Protein AF-A0A9E0U2M4-F1 (afdb_monomer)

Secondary structure (DSSP, 8-state):
-----PPPP---------------PPPPPEEE--S-TT-EEEETTEEEE--SS-----TTT---SEEE--SS-EEEE-----GGG--TTB---TTSS-SS--EEGGGBPEEEETTEEEEEEEEE-----BTTB-EEEEEEEEEEEEES-S-----TT--TTHHHHHH-S-SEE-TT-EEEEETTTTSS-SSSS-SEEEEEEGGGGTT--TT-EEEEEEEE-SSS---SS-EEEEEPBPP--PPPTHHHHHHHHHHHHHHHHHTT--

Mean predicted aligned error: 12.02 Å

Nearest PDB structures (foldseek):
  7sp2-assembly1_A  TM=2.289E-01  e=8.277E-01  Staphylococcus aureus
  4lvh-assembly1_A  TM=1.234E-01  e=7.678E+00  Influenza A virus (A/Korea/01/2009(H1N1))

pLDDT: mean 82.01, std 18.44, range [38.88, 98.81]

Solvent-accessible surface area (backbone atoms only — not comparable to full-atom values): 14931 Å² total; per-residue (Å²): 136,85,85,88,85,84,86,77,85,82,81,80,81,80,79,80,80,78,82,77,80,77,78,77,78,83,73,68,50,77,39,72,42,55,87,35,72,60,28,69,44,74,61,89,68,27,40,41,30,28,53,87,61,67,58,75,31,37,86,92,75,50,77,32,30,31,27,35,49,44,69,49,47,28,40,35,57,26,20,57,33,56,88,95,29,47,21,75,28,40,43,59,71,85,93,59,94,67,32,38,29,53,48,35,52,56,51,52,17,73,48,77,58,96,89,43,54,20,36,39,36,35,31,33,58,35,43,50,78,50,100,91,44,25,52,32,16,43,48,38,42,37,33,29,54,66,40,82,47,97,73,53,70,52,32,58,87,53,52,83,75,50,50,43,76,75,41,43,75,54,59,40,67,55,62,81,24,36,37,38,37,30,55,43,48,84,66,64,64,82,49,47,24,51,60,31,34,38,34,37,40,48,73,62,54,64,92,61,55,53,62,25,22,37,37,46,33,42,29,33,13,83,86,32,46,33,78,60,50,53,38,37,32,33,61,43,63,31,79,80,72,71,76,64,63,60,61,58,48,50,54,51,49,54,54,49,53,55,56,56,54,58,67,75,77,111

Sequence (266 aa):
MKTPNGLKPLAICLGALALSLSTTAAQAVTCDLTSGVGGSCTIGDAIYENPNNATIVGSGVIDPFLTLQHTPTESGFSTDAATNNLPLDVKRAEGNNQFTRTFTLGQLGAVTVGGNSYYQFFLDINEPANVTKSGISLDLLKIYNAGQVASVNLGAGTTLADLQTLFGNPLYSLGANNVLLNYNVFGSGSGKGADMDVLISTSLFSGLAADSRLVFASTFGNADPSQAGFEEWFFRKGQAVPEPGSISLLGLGLAGLVAARRRRTA

Structure (mmCIF, N/CA/C/O backbone):
data_AF-A0A9E0U2M4-F1
#
_entry.id   AF-A0A9E0U2M4-F1
#
loop_
_atom_site.group_PDB
_atom_site.id
_atom_site.type_symbol
_atom_site.label_atom_id
_atom_site.label_alt_id
_atom_site.label_comp_id
_atom_site.label_asym_id
_atom_site.label_entity_id
_atom_site.label_seq_id
_atom_site.pdbx_PDB_ins_code
_atom_site.Cartn_x
_atom_site.Cartn_y
_atom_site.Cartn_z
_atom_site.occupancy
_atom_site.B_iso_or_equiv
_atom_site.auth_seq_id
_atom_site.auth_comp_id
_atom_site.auth_asym_id
_atom_site.auth_atom_id
_atom_site.pdbx_PDB_model_num
ATOM 1 N N . MET A 1 1 ? 56.404 -50.083 58.775 1.00 40.38 1 MET A N 1
ATOM 2 C CA . MET A 1 1 ? 57.205 -50.065 57.532 1.00 40.38 1 MET A CA 1
ATOM 3 C C . MET A 1 1 ? 56.233 -50.190 56.359 1.00 40.38 1 MET A C 1
ATOM 5 O O . MET A 1 1 ? 55.533 -51.185 56.312 1.00 40.38 1 MET A O 1
ATOM 9 N N . LYS A 1 2 ? 56.176 -49.156 55.500 1.00 41.38 2 LYS A N 1
ATOM 10 C CA . LYS A 1 2 ? 55.432 -49.019 54.221 1.00 41.38 2 LYS A CA 1
ATOM 11 C C . LYS A 1 2 ? 53.880 -49.060 54.224 1.00 41.38 2 LYS A C 1
ATOM 13 O O . LYS A 1 2 ? 53.260 -50.090 54.436 1.00 41.38 2 LYS A O 1
ATOM 18 N N . THR A 1 3 ? 53.311 -47.888 53.913 1.00 51.00 3 THR A N 1
ATOM 19 C CA . THR A 1 3 ? 51.984 -47.568 53.317 1.00 51.00 3 THR A CA 1
ATOM 20 C C . THR A 1 3 ? 51.846 -48.175 51.891 1.00 51.00 3 THR A C 1
ATOM 22 O O . THR A 1 3 ? 52.838 -48.775 51.465 1.00 51.00 3 THR A O 1
ATOM 25 N N . PRO A 1 4 ? 50.755 -48.015 51.081 1.00 56.22 4 PRO A N 1
ATOM 26 C CA . PRO A 1 4 ? 49.580 -47.112 51.168 1.00 56.22 4 PRO A CA 1
ATOM 27 C C . PRO A 1 4 ? 48.235 -47.729 50.673 1.00 56.22 4 PRO A C 1
ATOM 29 O O . PRO A 1 4 ? 48.174 -48.903 50.330 1.00 56.22 4 PRO A O 1
ATOM 32 N N . ASN A 1 5 ? 47.148 -46.942 50.605 1.00 44.69 5 ASN A N 1
ATOM 33 C CA . ASN A 1 5 ? 46.417 -46.697 49.343 1.00 44.69 5 ASN A CA 1
ATOM 34 C C . ASN A 1 5 ? 45.267 -45.697 49.539 1.00 44.69 5 ASN A C 1
ATOM 36 O O . ASN A 1 5 ? 44.341 -45.918 50.315 1.00 44.69 5 ASN A O 1
ATOM 40 N N . GLY A 1 6 ? 45.381 -44.571 48.831 1.00 38.88 6 GLY A N 1
ATOM 41 C CA . GLY A 1 6 ? 44.457 -43.447 48.871 1.00 38.88 6 GLY A CA 1
ATOM 42 C C . GLY A 1 6 ? 43.159 -43.695 48.104 1.00 38.88 6 GLY A C 1
ATOM 43 O O . GLY A 1 6 ? 43.143 -44.323 47.044 1.00 38.88 6 GLY A O 1
ATOM 44 N N . LEU A 1 7 ? 42.075 -43.143 48.646 1.00 42.53 7 LEU A N 1
ATOM 45 C CA . LEU A 1 7 ? 40.799 -42.964 47.964 1.00 42.53 7 LEU A CA 1
ATOM 46 C C . LEU A 1 7 ? 40.964 -41.929 46.838 1.00 42.53 7 LEU A C 1
ATOM 48 O O . LEU A 1 7 ? 41.429 -40.815 47.076 1.00 42.53 7 LEU A O 1
ATOM 52 N N . LYS A 1 8 ? 40.564 -42.290 45.616 1.00 44.19 8 LYS A N 1
ATOM 53 C CA . LYS A 1 8 ? 40.441 -41.364 44.481 1.00 44.19 8 LYS A CA 1
ATOM 54 C C . LYS A 1 8 ? 39.058 -40.697 44.525 1.00 44.19 8 LYS A C 1
ATOM 56 O O . LYS A 1 8 ? 38.078 -41.425 44.683 1.00 44.19 8 LYS A O 1
ATOM 61 N N . PRO A 1 9 ? 38.930 -39.372 44.343 1.00 42.97 9 PRO A N 1
ATOM 62 C CA . PRO A 1 9 ? 37.627 -38.752 44.158 1.00 42.97 9 PRO A CA 1
ATOM 63 C C . PRO A 1 9 ? 37.128 -38.999 42.728 1.00 42.97 9 PRO A C 1
ATOM 65 O O . PRO A 1 9 ? 37.845 -38.784 41.750 1.00 42.97 9 PRO A O 1
ATOM 68 N N . LEU A 1 10 ? 35.888 -39.473 42.622 1.00 43.62 10 LEU A N 1
ATOM 69 C CA . LEU A 1 10 ? 35.146 -39.623 41.375 1.00 43.62 10 LEU A CA 1
ATOM 70 C C . LEU A 1 10 ? 34.648 -38.235 40.944 1.00 43.62 10 LEU A C 1
ATOM 72 O O . LEU A 1 10 ? 33.752 -37.672 41.570 1.00 43.62 10 LEU A O 1
ATOM 76 N N . ALA A 1 11 ? 35.252 -37.665 39.902 1.00 44.88 11 ALA A N 1
ATOM 77 C CA . ALA A 1 11 ? 34.775 -36.435 39.283 1.00 44.88 11 ALA A CA 1
ATOM 78 C C . ALA A 1 11 ? 33.507 -36.734 38.468 1.00 44.88 11 ALA A C 1
ATOM 80 O O . ALA A 1 11 ? 33.546 -37.476 37.487 1.00 44.88 11 ALA A O 1
ATOM 81 N N . ILE A 1 12 ? 32.377 -36.166 38.887 1.00 48.75 12 ILE A N 1
ATOM 82 C CA . ILE A 1 12 ? 31.124 -36.178 38.131 1.00 48.75 12 ILE A CA 1
ATOM 83 C C . ILE A 1 12 ? 31.218 -35.056 37.088 1.00 48.75 12 ILE A C 1
ATOM 85 O O . ILE A 1 12 ? 31.113 -33.878 37.423 1.00 48.75 12 ILE A O 1
ATOM 89 N N . CYS A 1 13 ? 31.431 -35.410 35.821 1.00 41.38 13 CYS A N 1
ATOM 90 C CA . CYS A 1 13 ? 31.263 -34.481 34.705 1.00 41.38 13 CYS A CA 1
ATOM 91 C C . CYS A 1 13 ? 29.764 -34.276 34.437 1.00 41.38 13 CYS A C 1
ATOM 93 O O . CYS A 1 13 ? 29.127 -35.113 33.800 1.00 41.38 13 CYS A O 1
ATOM 95 N N . LEU A 1 14 ? 29.198 -33.156 34.900 1.00 49.44 14 LEU A N 1
ATOM 96 C CA . LEU A 1 14 ? 27.941 -32.632 34.360 1.00 49.44 14 LEU A CA 1
ATOM 97 C C . LEU A 1 14 ? 28.218 -32.102 32.945 1.00 49.44 14 LEU A C 1
ATOM 99 O O . LEU A 1 14 ? 28.780 -31.022 32.773 1.00 49.44 14 LEU A O 1
ATOM 103 N N . GLY A 1 15 ? 27.843 -32.874 31.927 1.00 45.28 15 GLY A N 1
ATOM 104 C CA . GLY A 1 15 ? 27.778 -32.390 30.552 1.00 45.28 15 GLY A CA 1
ATOM 105 C C . GLY A 1 15 ? 26.592 -31.441 30.403 1.00 45.28 15 GLY A C 1
ATOM 106 O O . GLY A 1 15 ? 25.450 -31.886 30.332 1.00 45.28 15 GLY A O 1
ATOM 107 N N . ALA A 1 16 ? 26.852 -30.134 30.375 1.00 51.22 16 ALA A N 1
ATOM 108 C CA . ALA A 1 16 ? 25.855 -29.146 29.990 1.00 51.22 16 ALA A CA 1
ATOM 109 C C . ALA A 1 16 ? 25.595 -29.273 28.480 1.00 51.22 16 ALA A C 1
ATOM 111 O O . ALA A 1 16 ? 26.427 -28.885 27.660 1.00 51.22 16 ALA A O 1
ATOM 112 N N . LEU A 1 17 ? 24.450 -29.849 28.111 1.00 49.31 17 LEU A N 1
ATOM 113 C CA . LEU A 1 17 ? 23.972 -29.878 26.733 1.00 49.31 17 LEU A CA 1
ATOM 114 C C . LEU A 1 17 ? 23.446 -28.479 26.383 1.00 49.31 17 LEU A C 1
ATOM 116 O O . LEU A 1 17 ? 22.311 -28.130 26.704 1.00 49.31 17 LEU A O 1
ATOM 120 N N . ALA A 1 18 ? 24.295 -27.653 25.776 1.00 53.00 18 ALA A N 1
ATOM 121 C CA . ALA A 1 18 ? 23.891 -26.360 25.244 1.00 53.00 18 ALA A CA 1
ATOM 122 C C . ALA A 1 18 ? 22.989 -26.582 24.018 1.00 53.00 18 ALA A C 1
ATOM 124 O O . ALA A 1 18 ? 23.472 -26.915 22.937 1.00 53.00 18 ALA A O 1
ATOM 125 N N . LEU A 1 19 ? 21.673 -26.415 24.186 1.00 50.31 19 LEU A N 1
ATOM 126 C CA . LEU A 1 19 ? 20.750 -26.248 23.064 1.00 50.31 19 LEU A CA 1
ATOM 127 C C . LEU A 1 19 ? 21.045 -24.891 22.414 1.00 50.31 19 LEU A C 1
ATOM 129 O O . LEU A 1 19 ? 20.606 -23.848 22.896 1.00 50.31 19 LEU A O 1
ATOM 133 N N . SER A 1 20 ? 21.807 -24.896 21.324 1.00 50.69 20 SER A N 1
ATOM 134 C CA . SER A 1 20 ? 21.934 -23.738 20.448 1.00 50.69 20 SER A CA 1
ATOM 135 C C . SER A 1 20 ? 20.625 -23.554 19.675 1.00 50.69 20 SER A C 1
ATOM 137 O O . SER A 1 20 ? 20.392 -24.187 18.646 1.00 50.69 20 SER A O 1
ATOM 139 N N . LEU A 1 21 ? 19.749 -22.674 20.170 1.00 52.03 21 LEU A N 1
ATOM 140 C CA . LEU A 1 21 ? 18.679 -22.110 19.348 1.00 52.03 21 LEU A CA 1
ATOM 141 C C . LEU A 1 21 ? 19.349 -21.300 18.234 1.00 52.03 21 LEU A C 1
ATOM 143 O O . LEU A 1 21 ? 19.849 -20.199 18.452 1.00 52.03 21 LEU A O 1
ATOM 147 N N . SER A 1 22 ? 19.400 -21.877 17.039 1.00 49.22 22 SER A N 1
ATOM 148 C CA . SER A 1 22 ? 19.797 -21.175 15.827 1.00 49.22 22 SER A CA 1
ATOM 149 C C . SER A 1 22 ? 18.655 -20.237 15.453 1.00 49.22 22 SER A C 1
ATOM 151 O O . SER A 1 22 ? 17.649 -20.646 14.882 1.00 49.22 22 SER A O 1
ATOM 153 N N . THR A 1 23 ? 18.786 -18.964 15.812 1.00 47.97 23 THR A N 1
ATOM 154 C CA . THR A 1 23 ? 17.938 -17.905 15.268 1.00 47.97 23 THR A CA 1
ATOM 155 C C . THR A 1 23 ? 18.292 -17.746 13.792 1.00 47.97 23 THR A C 1
ATOM 157 O O . THR A 1 23 ? 19.331 -17.175 13.459 1.00 47.97 23 THR A O 1
ATOM 160 N N . THR A 1 24 ? 17.474 -18.280 12.888 1.00 50.12 24 THR A N 1
ATOM 161 C CA . THR A 1 24 ? 17.577 -17.958 11.463 1.00 50.12 24 THR A CA 1
ATOM 162 C C . THR A 1 24 ? 17.210 -16.487 11.290 1.00 50.12 24 THR A C 1
ATOM 164 O O . THR A 1 24 ? 16.054 -16.115 11.494 1.00 50.12 24 THR A O 1
ATOM 167 N N . ALA A 1 25 ? 18.181 -15.637 10.955 1.00 56.97 25 ALA A N 1
ATOM 168 C CA . ALA A 1 25 ? 17.883 -14.286 10.500 1.00 56.97 25 ALA A CA 1
ATOM 169 C C . ALA A 1 25 ? 17.068 -14.397 9.202 1.00 56.97 25 ALA A C 1
AT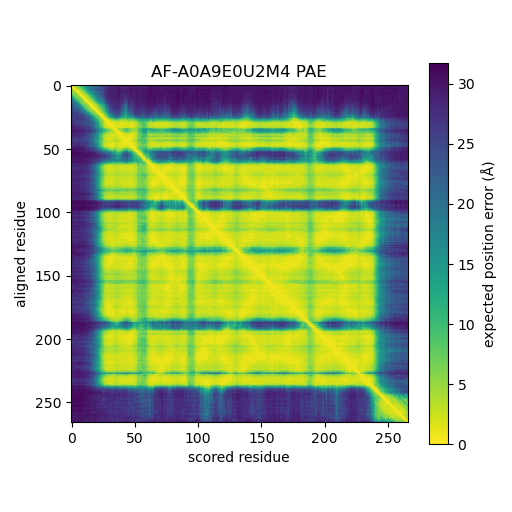OM 171 O O . ALA A 1 25 ? 17.535 -14.995 8.231 1.00 56.97 25 ALA A O 1
ATOM 172 N N . ALA A 1 26 ? 15.842 -13.874 9.198 1.00 62.91 26 ALA A N 1
ATOM 173 C CA . ALA A 1 26 ? 15.060 -13.760 7.976 1.00 62.91 26 ALA A CA 1
ATOM 174 C C . ALA A 1 26 ? 15.788 -12.792 7.032 1.00 62.91 26 ALA A C 1
ATOM 176 O O . ALA A 1 26 ? 16.048 -11.646 7.399 1.00 62.91 26 ALA A O 1
ATOM 177 N N . GLN A 1 27 ? 16.172 -13.272 5.851 1.00 75.50 27 GLN A N 1
ATOM 178 C CA . GLN A 1 27 ? 16.757 -12.425 4.815 1.00 75.50 27 GLN A CA 1
ATOM 179 C C . GLN A 1 27 ? 15.644 -11.682 4.072 1.00 75.50 27 GLN A C 1
ATOM 181 O O . GLN A 1 27 ? 14.559 -12.232 3.885 1.00 75.50 27 GLN A O 1
ATOM 186 N N . ALA A 1 28 ? 15.923 -10.445 3.658 1.00 85.75 28 ALA A N 1
ATOM 187 C CA . ALA A 1 28 ? 15.043 -9.704 2.764 1.00 85.75 28 ALA A CA 1
ATOM 188 C C . ALA A 1 28 ? 14.896 -10.452 1.430 1.00 85.75 28 ALA A C 1
ATOM 190 O O . ALA A 1 28 ? 15.875 -10.940 0.864 1.00 85.75 28 ALA A O 1
ATOM 191 N N . VAL A 1 29 ? 13.664 -10.542 0.948 1.00 91.94 29 VAL A N 1
ATOM 192 C CA . VAL A 1 29 ? 13.263 -11.163 -0.310 1.00 91.94 29 VAL A CA 1
ATOM 193 C C . VAL A 1 29 ? 12.967 -10.059 -1.317 1.00 91.94 29 VAL A C 1
ATOM 195 O O . VAL A 1 29 ? 12.223 -9.124 -1.018 1.00 91.94 29 VAL A O 1
ATOM 198 N N . THR A 1 30 ? 13.513 -10.204 -2.521 1.00 95.88 30 THR A N 1
ATOM 199 C CA . THR A 1 30 ? 13.081 -9.436 -3.690 1.00 95.88 30 THR A CA 1
ATOM 200 C C . THR A 1 30 ? 12.115 -10.278 -4.499 1.00 95.88 30 THR A C 1
ATOM 202 O O . THR A 1 30 ? 12.473 -11.340 -5.007 1.00 95.88 30 THR A O 1
ATOM 205 N N . CYS A 1 31 ? 10.878 -9.806 -4.592 1.00 95.44 31 CYS A N 1
ATOM 206 C CA . CYS A 1 31 ? 9.864 -10.376 -5.456 1.00 95.44 31 CYS A CA 1
ATOM 207 C C . CYS A 1 31 ? 9.930 -9.710 -6.824 1.00 95.44 31 CYS A C 1
ATOM 209 O O . CYS A 1 31 ? 9.605 -8.537 -6.962 1.00 95.44 31 CYS A O 1
ATOM 211 N N . ASP A 1 32 ? 10.370 -10.451 -7.831 1.00 94.31 32 ASP A N 1
ATOM 212 C CA . ASP A 1 32 ? 10.510 -9.927 -9.184 1.00 94.31 32 ASP A CA 1
ATOM 213 C C . ASP A 1 32 ? 9.282 -10.282 -10.035 1.00 94.31 32 ASP A C 1
ATOM 215 O O . ASP A 1 32 ? 9.112 -11.429 -10.455 1.00 94.31 32 ASP A O 1
ATOM 219 N N . LEU A 1 33 ? 8.432 -9.284 -10.289 1.00 93.00 33 LEU A N 1
ATOM 220 C CA . LEU A 1 33 ? 7.262 -9.371 -11.166 1.00 93.00 33 LEU A CA 1
ATOM 221 C C . LEU A 1 33 ? 7.516 -8.705 -12.533 1.00 93.00 33 LEU A C 1
ATOM 223 O O . LEU A 1 33 ? 6.583 -8.381 -13.266 1.00 93.00 33 LEU A O 1
ATOM 227 N N . THR A 1 34 ? 8.781 -8.478 -12.906 1.00 90.12 34 THR A N 1
ATOM 228 C CA . THR A 1 34 ? 9.141 -7.782 -14.155 1.00 90.12 34 THR A CA 1
ATOM 229 C C . THR A 1 34 ? 9.189 -8.700 -15.379 1.00 90.12 34 THR A C 1
ATOM 231 O O . THR A 1 34 ? 9.200 -8.217 -16.515 1.00 90.12 34 THR A O 1
ATOM 234 N N . SER A 1 35 ? 9.223 -10.018 -15.153 1.00 80.00 35 SER A N 1
ATOM 235 C CA . SER A 1 35 ? 9.551 -11.039 -16.159 1.00 80.00 35 SER A CA 1
ATOM 236 C C . SER A 1 35 ? 8.399 -11.443 -17.091 1.00 80.00 35 SER A C 1
ATOM 238 O O . SER A 1 35 ? 8.647 -12.101 -18.104 1.00 80.00 35 SER A O 1
ATOM 240 N N . GLY A 1 36 ? 7.162 -11.031 -16.803 1.00 73.12 36 GLY A N 1
ATOM 241 C CA . GLY A 1 36 ? 6.002 -11.288 -17.658 1.00 73.12 36 GLY A CA 1
ATOM 242 C C . GLY A 1 36 ? 4.729 -11.637 -16.887 1.00 73.12 36 GLY A C 1
ATOM 243 O O . GLY A 1 36 ? 4.738 -11.833 -15.675 1.00 73.12 36 GLY A O 1
ATOM 244 N N . VAL A 1 37 ? 3.619 -11.731 -17.622 1.00 76.88 37 VAL A N 1
ATOM 245 C CA . VAL A 1 37 ? 2.287 -12.049 -17.082 1.00 76.88 37 VAL A CA 1
ATOM 246 C C . VAL A 1 37 ? 2.289 -13.371 -16.311 1.00 76.88 37 VAL A C 1
ATOM 248 O O . VAL A 1 37 ? 2.829 -14.371 -16.782 1.00 76.88 37 VAL A O 1
ATOM 251 N N . GLY A 1 38 ? 1.617 -13.389 -15.157 1.00 77.06 38 GLY A N 1
ATOM 252 C CA . GLY A 1 38 ? 1.504 -14.573 -14.304 1.00 77.06 38 GLY A CA 1
ATOM 253 C C . GLY A 1 38 ? 2.690 -14.792 -13.362 1.00 77.06 38 GLY A C 1
ATOM 254 O O . GLY A 1 38 ? 2.769 -15.852 -12.739 1.00 77.06 38 GLY A O 1
ATOM 255 N N . GLY A 1 39 ? 3.595 -13.814 -13.238 1.00 87.25 39 GLY A N 1
ATOM 256 C CA . GLY A 1 39 ? 4.556 -13.766 -12.139 1.00 87.25 39 GLY A CA 1
ATOM 257 C C . GLY A 1 39 ? 3.836 -13.723 -10.790 1.00 87.25 39 GLY A C 1
ATOM 258 O O . GLY A 1 39 ? 2.801 -13.072 -10.655 1.00 87.25 39 GLY A O 1
ATOM 259 N N . SER A 1 40 ? 4.366 -14.436 -9.795 1.00 92.31 40 SER A N 1
ATOM 260 C CA . SER A 1 40 ? 3.814 -14.460 -8.441 1.00 92.31 40 SER A CA 1
ATOM 261 C C . SER A 1 40 ? 4.899 -14.740 -7.405 1.00 92.31 40 SER A C 1
ATOM 263 O O . SER A 1 40 ? 5.854 -15.477 -7.664 1.00 92.31 40 SER A O 1
ATOM 265 N N . CYS A 1 41 ? 4.737 -14.180 -6.211 1.00 93.69 41 CYS A N 1
ATOM 266 C CA . CYS A 1 41 ? 5.550 -14.482 -5.045 1.00 93.69 41 CYS A CA 1
ATOM 267 C C . CYS A 1 41 ? 4.699 -14.458 -3.772 1.00 93.69 41 CYS A C 1
ATOM 269 O O . CYS A 1 41 ? 3.665 -13.798 -3.688 1.00 93.69 41 CYS A O 1
ATOM 271 N N . THR A 1 42 ? 5.158 -15.163 -2.742 1.00 95.62 42 THR A N 1
ATOM 272 C CA . THR A 1 42 ? 4.543 -15.133 -1.412 1.00 95.62 42 THR A CA 1
ATOM 273 C C . THR A 1 42 ? 5.523 -14.523 -0.425 1.00 95.62 42 THR A C 1
ATOM 275 O O . THR A 1 42 ? 6.652 -14.997 -0.294 1.00 95.62 42 THR A O 1
ATOM 278 N N . ILE A 1 43 ? 5.085 -13.480 0.278 1.00 94.25 43 ILE A N 1
ATOM 279 C CA . ILE A 1 43 ? 5.858 -12.803 1.318 1.00 94.25 43 ILE A CA 1
ATOM 280 C C . ILE A 1 43 ? 4.997 -12.745 2.578 1.00 94.25 43 ILE A C 1
ATOM 282 O O . ILE A 1 43 ? 4.033 -11.980 2.661 1.00 94.25 43 ILE A O 1
ATOM 286 N N . GLY A 1 44 ? 5.357 -13.564 3.569 1.00 90.81 44 GLY A N 1
ATOM 287 C CA . GLY A 1 44 ? 4.560 -13.725 4.784 1.00 90.81 44 GLY A CA 1
ATOM 288 C C . GLY A 1 44 ? 3.141 -14.196 4.455 1.00 90.81 44 GLY A C 1
ATOM 289 O O . GLY A 1 44 ? 2.960 -15.179 3.742 1.00 90.81 44 GLY A O 1
ATOM 290 N N . ASP A 1 45 ? 2.147 -13.466 4.952 1.00 93.56 45 ASP A N 1
ATOM 291 C CA . ASP A 1 45 ? 0.716 -13.744 4.774 1.00 93.56 45 ASP A CA 1
ATOM 292 C C . ASP A 1 45 ? 0.100 -13.077 3.528 1.00 93.56 45 ASP A C 1
ATOM 294 O O . ASP A 1 45 ? -1.125 -12.918 3.446 1.00 93.56 45 ASP A O 1
ATOM 298 N N . ALA A 1 46 ? 0.936 -12.654 2.574 1.00 97.44 46 ALA A N 1
ATOM 299 C CA . ALA A 1 46 ? 0.488 -12.045 1.330 1.00 97.44 46 ALA A CA 1
ATOM 300 C C . ALA A 1 46 ? 1.058 -12.731 0.086 1.00 97.44 46 ALA A C 1
ATOM 302 O O . ALA A 1 46 ? 2.198 -13.203 0.077 1.00 97.44 46 ALA A O 1
ATOM 303 N N . ILE A 1 47 ? 0.255 -12.742 -0.974 1.00 96.88 47 ILE A N 1
ATOM 304 C CA . ILE A 1 47 ? 0.648 -13.156 -2.321 1.00 96.88 47 ILE A CA 1
ATOM 305 C C . ILE A 1 47 ? 0.650 -11.903 -3.190 1.00 96.88 47 ILE A C 1
ATOM 307 O O . ILE A 1 47 ? -0.344 -11.182 -3.211 1.00 96.88 47 ILE A O 1
ATOM 311 N N . TYR A 1 48 ? 1.750 -11.650 -3.886 1.00 95.81 48 TYR A N 1
ATOM 312 C CA . TYR A 1 48 ? 1.854 -10.599 -4.894 1.00 95.81 48 TYR A CA 1
ATOM 313 C C . TYR A 1 48 ? 1.917 -11.253 -6.261 1.00 95.81 48 TYR A C 1
ATOM 315 O O . TYR A 1 48 ? 2.655 -12.224 -6.431 1.00 95.81 48 TYR A O 1
ATOM 323 N N . GLU A 1 49 ? 1.165 -10.743 -7.226 1.00 91.88 49 GLU A N 1
ATOM 324 C CA . GLU A 1 49 ? 1.104 -11.338 -8.556 1.00 91.88 49 GLU A CA 1
ATOM 325 C C . GLU A 1 49 ? 0.788 -10.317 -9.644 1.00 91.88 49 GLU A C 1
ATOM 327 O O . GLU A 1 49 ? 0.130 -9.307 -9.399 1.00 91.88 49 GLU A O 1
ATOM 332 N N . ASN A 1 50 ? 1.236 -10.595 -10.869 1.00 86.69 50 ASN A N 1
ATOM 333 C CA . ASN A 1 50 ? 0.690 -9.913 -12.035 1.00 86.69 50 ASN A CA 1
ATOM 334 C C . ASN A 1 50 ? -0.658 -10.557 -12.378 1.00 86.69 50 ASN A C 1
ATOM 336 O O . ASN A 1 50 ? -0.706 -11.783 -12.558 1.00 86.69 50 ASN A O 1
ATOM 340 N N . PRO A 1 51 ? -1.738 -9.776 -12.536 1.00 73.69 51 PRO A N 1
ATOM 341 C CA . PRO A 1 51 ? -3.025 -10.342 -12.893 1.00 73.69 51 PRO A CA 1
ATOM 342 C C . PRO A 1 51 ? -2.944 -11.063 -14.242 1.00 73.69 51 PRO A C 1
ATOM 344 O O . PRO A 1 51 ? -2.300 -10.637 -15.198 1.00 73.69 51 PRO A O 1
ATOM 347 N N . ASN A 1 52 ? -3.632 -12.194 -14.334 1.00 64.75 52 ASN A N 1
ATOM 348 C CA . ASN A 1 52 ? -3.695 -13.014 -15.546 1.00 64.75 52 ASN A CA 1
ATOM 349 C C . ASN A 1 52 ? -4.687 -12.475 -16.597 1.00 64.75 52 ASN A C 1
ATOM 351 O O . ASN A 1 52 ? -4.785 -13.034 -17.691 1.00 64.75 52 ASN A O 1
ATOM 355 N N . ASN A 1 53 ? -5.429 -11.409 -16.277 1.00 54.88 53 ASN A N 1
ATOM 356 C CA . ASN A 1 53 ? -6.449 -10.809 -17.127 1.00 54.88 53 ASN A CA 1
ATOM 357 C C . ASN A 1 53 ? -6.356 -9.275 -17.099 1.00 54.88 53 ASN A C 1
ATOM 359 O O . ASN A 1 53 ? -6.506 -8.653 -16.048 1.00 54.88 53 ASN A O 1
ATOM 363 N N . ALA A 1 54 ? -6.180 -8.687 -18.284 1.00 50.81 54 ALA A N 1
ATOM 364 C CA . ALA A 1 54 ? -6.164 -7.255 -18.584 1.00 50.81 54 ALA A CA 1
ATOM 365 C C . ALA A 1 54 ? -7.562 -6.604 -18.461 1.00 50.81 54 ALA A C 1
ATOM 367 O O . ALA A 1 54 ? -8.061 -5.958 -19.388 1.00 50.81 54 ALA A O 1
ATOM 368 N N . THR A 1 55 ? -8.267 -6.829 -17.348 1.00 50.91 55 THR A N 1
ATOM 369 C CA . THR A 1 55 ? -9.569 -6.192 -17.121 1.00 50.91 55 THR A CA 1
ATOM 370 C C . THR A 1 55 ? -9.372 -4.701 -16.862 1.00 50.91 55 THR A C 1
ATOM 372 O O . THR A 1 55 ? -8.757 -4.318 -15.874 1.00 50.91 55 THR A O 1
ATOM 375 N N . ILE A 1 56 ? -9.901 -3.895 -17.788 1.00 47.44 56 ILE A N 1
ATOM 376 C CA . ILE A 1 56 ? -9.809 -2.432 -17.898 1.00 47.44 56 ILE A CA 1
ATOM 377 C C . ILE A 1 56 ? -9.849 -1.739 -16.533 1.00 47.44 56 ILE A C 1
ATOM 379 O O . ILE A 1 56 ? -10.889 -1.697 -15.875 1.00 47.44 56 ILE A O 1
ATOM 383 N N . VAL A 1 57 ? -8.734 -1.118 -16.171 1.00 56.50 57 VAL A N 1
ATOM 384 C CA . VAL A 1 57 ? -8.657 -0.099 -15.125 1.00 56.50 57 VAL A CA 1
ATOM 385 C C . VAL A 1 57 ? -7.920 1.104 -15.679 1.00 56.50 57 VAL A C 1
ATOM 387 O O . VAL A 1 57 ? -6.992 0.958 -16.460 1.00 56.50 57 VAL A O 1
ATOM 390 N N . GLY A 1 58 ? -8.412 2.279 -15.318 1.00 50.06 58 GLY A N 1
ATOM 391 C CA . GLY A 1 58 ? -7.835 3.592 -15.571 1.00 50.06 58 GLY A CA 1
ATOM 392 C C . GLY A 1 58 ? -8.590 4.593 -14.701 1.00 50.06 58 GLY A C 1
ATOM 393 O O . GLY A 1 58 ? -9.738 4.32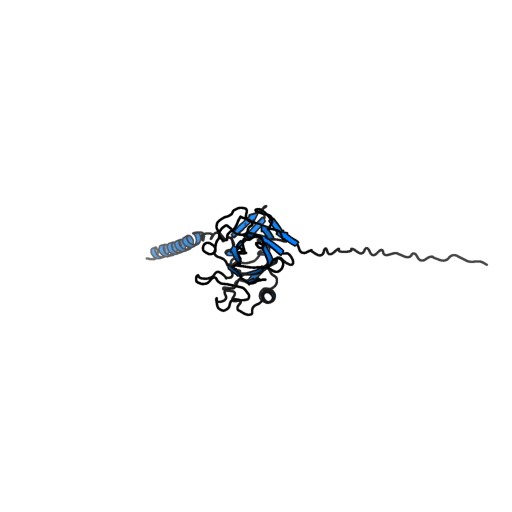0 -14.344 1.00 50.06 58 GLY A O 1
ATOM 394 N N . SER A 1 59 ? -7.979 5.722 -14.345 1.00 50.66 59 SER A N 1
ATOM 395 C CA . SER A 1 59 ? -8.455 6.684 -13.323 1.00 50.66 59 SER A CA 1
ATOM 396 C C . SER A 1 59 ? -9.910 7.183 -13.455 1.00 50.66 59 SER A C 1
ATOM 398 O O . SER A 1 59 ? -10.495 7.659 -12.485 1.00 50.66 59 SER A O 1
ATOM 400 N N . GLY A 1 60 ? -10.543 7.043 -14.628 1.00 51.78 60 GLY A N 1
ATOM 401 C CA . GLY A 1 60 ? -11.975 7.319 -14.843 1.00 51.78 60 GLY A CA 1
ATOM 402 C C . GLY A 1 60 ? -12.936 6.150 -14.553 1.00 51.78 60 GLY A C 1
ATOM 403 O O . GLY A 1 60 ? -14.150 6.338 -14.585 1.00 51.78 60 GLY A O 1
ATOM 404 N N . VAL A 1 61 ? -12.406 4.949 -14.306 1.00 62.56 61 VAL A N 1
ATOM 405 C CA . VAL A 1 61 ? -13.127 3.682 -14.068 1.00 62.56 61 VAL A CA 1
ATOM 406 C C . VAL A 1 61 ? -12.792 3.091 -12.689 1.00 62.56 61 VAL A C 1
ATOM 408 O O . VAL A 1 61 ? -13.636 2.408 -12.106 1.00 62.56 61 VAL A O 1
ATOM 411 N N . ILE A 1 62 ? -11.601 3.370 -12.142 1.00 73.44 62 ILE A N 1
ATOM 412 C CA . ILE A 1 62 ? -11.207 2.965 -10.782 1.00 73.44 62 ILE A CA 1
ATOM 413 C C . ILE A 1 62 ? -11.660 3.968 -9.716 1.00 73.44 62 ILE A C 1
ATOM 415 O O . ILE A 1 62 ? -11.795 5.161 -9.966 1.00 73.44 62 ILE A O 1
ATOM 419 N N . ASP A 1 63 ? -11.894 3.460 -8.505 1.00 82.69 63 ASP A N 1
ATOM 420 C CA . ASP A 1 63 ? -12.168 4.239 -7.289 1.00 82.69 63 ASP A CA 1
ATOM 421 C C . ASP A 1 63 ? -10.986 4.034 -6.330 1.00 82.69 63 ASP A C 1
ATOM 423 O O . ASP A 1 63 ? -11.067 3.178 -5.435 1.00 82.69 63 ASP A O 1
ATOM 427 N N . PRO A 1 64 ? -9.849 4.712 -6.580 1.00 88.62 64 PRO A N 1
ATOM 428 C CA . PRO A 1 64 ? -8.654 4.537 -5.783 1.00 88.62 64 PRO A CA 1
ATOM 429 C C . PRO A 1 64 ? -8.827 5.189 -4.414 1.00 88.62 64 PRO A C 1
ATOM 431 O O . PRO A 1 64 ? -9.618 6.114 -4.206 1.00 88.62 64 PRO A O 1
ATOM 434 N N . PHE A 1 65 ? -8.094 4.646 -3.452 1.00 92.50 65 PHE A N 1
ATOM 435 C CA . PHE A 1 65 ? -8.094 5.111 -2.068 1.00 92.50 65 PHE A CA 1
ATOM 436 C C . PHE A 1 65 ? -6.745 5.711 -1.652 1.00 92.50 65 PHE A C 1
ATOM 438 O O . PHE A 1 65 ? -6.654 6.318 -0.582 1.00 92.50 65 PHE A O 1
ATOM 445 N N . LEU A 1 66 ? -5.702 5.536 -2.463 1.00 94.19 66 LEU A N 1
ATOM 446 C CA . LEU A 1 66 ? -4.394 6.146 -2.277 1.00 94.19 66 LEU A CA 1
ATOM 447 C C . LEU A 1 66 ? -3.756 6.383 -3.644 1.00 94.19 66 LEU A C 1
ATOM 449 O O . LEU A 1 66 ? -3.638 5.451 -4.437 1.00 94.19 66 LEU A O 1
ATOM 453 N N . THR A 1 67 ? -3.313 7.615 -3.866 1.00 92.62 67 THR A N 1
ATOM 454 C CA . THR A 1 67 ? -2.565 8.017 -5.056 1.00 92.62 67 THR A CA 1
ATOM 455 C C . THR A 1 67 ? -1.274 8.702 -4.633 1.00 92.62 67 THR A C 1
ATOM 457 O O . THR A 1 67 ? -1.322 9.643 -3.831 1.00 92.62 67 THR A O 1
ATOM 460 N N . LEU A 1 68 ? -0.142 8.248 -5.164 1.00 94.06 68 LEU A N 1
ATOM 461 C CA . LEU A 1 68 ? 1.182 8.831 -4.931 1.00 94.06 68 LEU A CA 1
ATOM 462 C C . LEU A 1 68 ? 1.735 9.411 -6.237 1.00 94.06 68 LEU A C 1
ATOM 464 O O . LEU A 1 68 ? 1.263 9.047 -7.310 1.00 94.06 68 LEU A O 1
ATOM 468 N N . GLN A 1 69 ? 2.608 10.411 -6.120 1.00 93.56 69 GLN A N 1
ATOM 469 C CA . GLN A 1 69 ? 3.446 10.880 -7.226 1.00 93.56 69 GLN A CA 1
ATOM 470 C C . GLN A 1 69 ? 4.612 11.705 -6.684 1.00 93.56 69 GLN A C 1
ATOM 472 O O . GLN A 1 69 ? 4.428 12.858 -6.260 1.00 93.56 69 GLN A O 1
ATOM 477 N N . HIS A 1 70 ? 5.819 11.158 -6.775 1.00 94.31 70 HIS A N 1
ATOM 478 C CA . HIS A 1 70 ? 7.070 11.897 -6.628 1.00 94.31 70 HIS A CA 1
ATOM 479 C C . HIS A 1 70 ? 8.255 11.165 -7.283 1.00 94.31 70 HIS A C 1
ATOM 481 O O . HIS A 1 70 ? 8.199 9.988 -7.599 1.00 94.31 70 HIS A O 1
ATOM 487 N N . THR A 1 71 ? 9.368 11.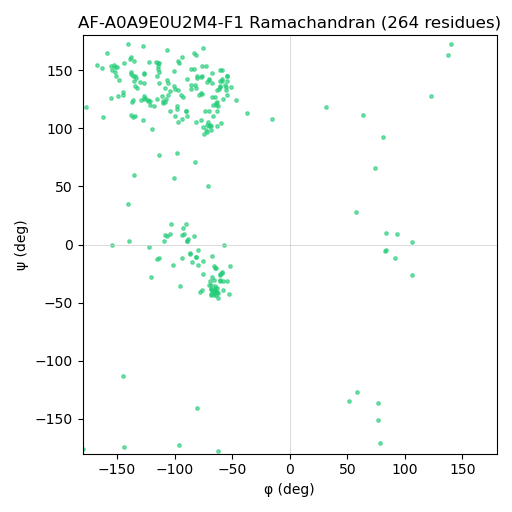867 -7.495 1.00 94.00 71 THR A N 1
ATOM 488 C CA . THR A 1 71 ? 10.579 11.330 -8.137 1.00 94.00 71 THR A CA 1
ATOM 489 C C . THR A 1 71 ? 11.795 11.767 -7.324 1.00 94.00 71 THR A C 1
ATOM 491 O O . THR A 1 71 ? 11.879 12.947 -6.971 1.00 94.00 71 THR A O 1
ATOM 494 N N . PRO A 1 72 ? 12.785 10.890 -7.065 1.00 95.94 72 PRO A N 1
ATOM 495 C CA . PRO A 1 72 ? 12.915 9.495 -7.525 1.00 95.94 72 PRO A CA 1
ATOM 496 C C . PRO A 1 72 ? 12.218 8.461 -6.629 1.00 95.94 72 PRO A C 1
ATOM 498 O O . PRO A 1 72 ? 12.182 7.279 -6.956 1.00 95.94 72 PRO A O 1
ATOM 501 N N . THR A 1 73 ? 11.714 8.895 -5.484 1.00 97.06 73 THR A N 1
ATOM 502 C CA . THR A 1 73 ? 11.089 8.056 -4.466 1.00 97.06 73 THR A CA 1
ATOM 503 C C . THR A 1 73 ? 9.818 8.754 -4.045 1.00 97.06 73 THR A C 1
ATOM 505 O O . THR A 1 73 ? 9.794 9.981 -3.952 1.00 97.06 73 THR A O 1
ATOM 508 N N . GLU A 1 74 ? 8.795 7.975 -3.749 1.00 96.81 74 GLU A N 1
ATOM 509 C CA . GLU A 1 74 ? 7.510 8.501 -3.330 1.00 96.81 74 GLU A CA 1
ATOM 510 C C . GLU A 1 74 ? 6.935 7.697 -2.181 1.00 96.81 74 GLU A C 1
ATOM 512 O O . GLU A 1 74 ? 7.183 6.500 -2.026 1.00 96.81 74 GLU A O 1
ATOM 517 N N . SER A 1 75 ? 6.221 8.377 -1.298 1.00 97.81 75 SER A N 1
ATOM 518 C CA . SER A 1 75 ? 5.697 7.785 -0.081 1.00 97.81 75 SER A CA 1
ATOM 519 C C . SER A 1 75 ? 4.419 8.461 0.361 1.00 97.81 75 SER A C 1
ATOM 521 O O . SER A 1 75 ? 4.261 9.678 0.291 1.00 97.81 75 SER A O 1
ATOM 523 N N . GLY A 1 76 ? 3.517 7.670 0.921 1.00 97.38 76 GLY A N 1
ATOM 524 C CA . GLY A 1 76 ? 2.303 8.217 1.491 1.00 97.38 76 GLY A CA 1
ATOM 525 C C . GLY A 1 76 ? 1.401 7.165 2.091 1.00 97.38 76 GLY A C 1
ATOM 526 O O . GLY A 1 76 ? 1.736 5.983 2.189 1.00 97.38 76 GLY A O 1
ATOM 527 N N . PHE A 1 77 ? 0.246 7.629 2.542 1.00 97.94 77 PHE A N 1
ATOM 528 C CA . PHE A 1 77 ? -0.753 6.787 3.169 1.00 97.94 77 PHE A CA 1
ATOM 529 C C . PHE A 1 77 ? -2.151 7.359 2.984 1.00 97.94 77 PHE A C 1
ATOM 531 O O . PHE A 1 77 ? -2.347 8.566 2.832 1.00 97.94 77 PHE A O 1
ATOM 538 N N . SER A 1 78 ? -3.139 6.471 3.020 1.00 96.75 78 SER A N 1
ATOM 539 C CA . SER A 1 78 ? -4.545 6.830 2.926 1.00 96.75 78 SER A CA 1
ATOM 540 C C . SER A 1 78 ? -4.959 7.694 4.119 1.00 96.75 78 SER A C 1
ATOM 542 O O . SER A 1 78 ? -4.690 7.343 5.270 1.00 96.75 78 SER A O 1
ATOM 544 N N . THR A 1 79 ? -5.661 8.788 3.854 1.00 95.56 79 THR A N 1
ATOM 545 C CA . THR A 1 79 ? -6.135 9.743 4.862 1.00 95.56 79 THR A CA 1
ATOM 546 C C . THR A 1 79 ? -7.435 10.377 4.384 1.00 95.56 79 THR A C 1
ATOM 548 O O . THR A 1 79 ? -7.654 10.503 3.183 1.00 95.56 79 THR A O 1
ATOM 551 N N . ASP A 1 80 ? -8.284 10.802 5.315 1.00 93.81 80 ASP A N 1
ATOM 552 C CA . ASP A 1 80 ? -9.504 11.568 5.033 1.00 93.81 80 ASP A CA 1
ATOM 553 C C . ASP A 1 80 ? -9.267 13.088 5.123 1.00 93.81 80 ASP A C 1
ATOM 555 O O . ASP A 1 80 ? -10.212 13.876 5.071 1.00 93.81 80 ASP A O 1
ATOM 559 N N . ALA A 1 81 ? -8.004 13.509 5.268 1.00 91.75 81 ALA A N 1
ATOM 560 C CA . ALA A 1 81 ? -7.632 14.915 5.321 1.00 91.75 81 ALA A CA 1
ATOM 561 C C . ALA A 1 81 ? -8.059 15.683 4.058 1.00 91.75 81 ALA A C 1
ATOM 563 O O . ALA A 1 81 ? -8.121 15.159 2.943 1.00 91.75 81 ALA A O 1
ATOM 564 N N . ALA A 1 82 ? -8.326 16.976 4.241 1.00 87.94 82 ALA A N 1
ATOM 565 C CA . ALA A 1 82 ? -8.671 17.871 3.146 1.00 87.94 82 ALA A CA 1
ATOM 566 C C . ALA A 1 82 ? -7.544 17.954 2.100 1.00 87.94 82 ALA A C 1
ATOM 568 O O . ALA A 1 82 ? -6.362 17.867 2.423 1.00 87.94 82 ALA A O 1
ATOM 569 N N . THR A 1 83 ? -7.913 18.191 0.838 1.00 84.31 83 THR A N 1
ATOM 570 C CA . THR A 1 83 ? -6.984 18.201 -0.309 1.00 84.31 83 THR A CA 1
ATOM 571 C C . THR A 1 83 ? -5.834 19.201 -0.173 1.00 84.31 83 THR A C 1
ATOM 573 O O . THR A 1 83 ? -4.740 18.943 -0.656 1.00 84.31 83 THR A O 1
ATOM 576 N N . ASN A 1 84 ? -6.050 20.326 0.506 1.00 86.12 84 ASN A N 1
ATOM 577 C CA . ASN A 1 84 ? -5.018 21.332 0.771 1.00 86.12 84 ASN A CA 1
ATOM 578 C C . ASN A 1 84 ? -4.135 21.007 1.992 1.00 86.12 84 ASN A C 1
ATOM 580 O O . ASN A 1 84 ? -3.364 21.856 2.427 1.00 86.12 84 ASN A O 1
ATOM 584 N N . ASN A 1 85 ? -4.285 19.817 2.572 1.00 89.81 85 ASN A N 1
ATOM 585 C CA . ASN A 1 85 ? -3.605 19.381 3.785 1.00 89.81 85 ASN A CA 1
ATOM 586 C C . ASN A 1 85 ? -3.185 17.905 3.686 1.00 89.81 85 ASN A C 1
ATOM 588 O O . ASN A 1 85 ? -3.255 17.177 4.672 1.00 89.81 85 ASN A O 1
ATOM 592 N N . LEU A 1 86 ? -2.812 17.436 2.494 1.00 91.31 86 LEU A N 1
ATOM 593 C CA . LEU A 1 86 ? -2.367 16.057 2.301 1.00 91.31 86 LEU A CA 1
ATOM 594 C C . LEU A 1 86 ? -0.920 15.864 2.809 1.00 91.31 86 LEU A C 1
ATOM 596 O O . LEU A 1 86 ? -0.111 16.790 2.711 1.00 91.31 86 LEU A O 1
ATOM 600 N N . PRO A 1 87 ? -0.592 14.694 3.383 1.00 93.88 87 PRO A N 1
ATOM 601 C CA . PRO A 1 87 ? 0.751 14.363 3.846 1.00 93.88 87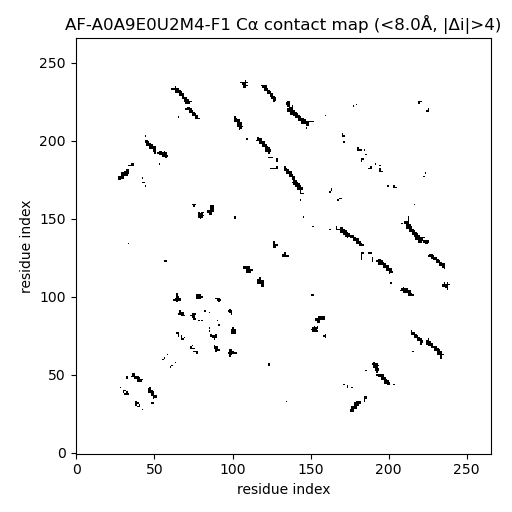 PRO A CA 1
ATOM 602 C C . PRO A 1 87 ? 1.641 13.853 2.704 1.00 93.88 87 PRO A C 1
ATOM 604 O O . PRO A 1 87 ? 1.159 13.178 1.800 1.00 93.88 87 PRO A O 1
ATOM 607 N N . LEU A 1 88 ? 2.953 14.080 2.819 1.00 95.75 88 LEU A N 1
ATOM 608 C CA . LEU A 1 88 ? 3.979 13.490 1.945 1.00 95.75 88 LEU A CA 1
ATOM 609 C C . LEU A 1 88 ? 3.677 13.695 0.442 1.00 95.75 88 LEU A C 1
ATOM 611 O O . LEU A 1 88 ? 3.299 14.795 0.038 1.00 95.75 88 LEU A O 1
ATOM 615 N N . ASP A 1 89 ? 3.835 12.640 -0.361 1.00 95.50 89 ASP A N 1
ATOM 616 C CA . ASP A 1 89 ? 3.671 12.640 -1.817 1.00 95.50 89 ASP A CA 1
ATOM 617 C C . ASP A 1 89 ? 2.252 12.251 -2.243 1.00 95.50 89 ASP A C 1
ATOM 619 O O . ASP A 1 89 ? 1.996 11.938 -3.406 1.00 95.50 89 ASP A O 1
ATOM 623 N N . VAL A 1 90 ? 1.309 12.259 -1.297 1.00 92.94 90 VAL A N 1
ATOM 624 C CA . VAL A 1 90 ? -0.090 11.950 -1.572 1.00 92.94 90 VAL A CA 1
ATOM 625 C C . VAL A 1 90 ? -0.671 13.018 -2.485 1.00 92.94 90 VAL A C 1
ATOM 627 O O . VAL A 1 90 ? -0.659 14.216 -2.185 1.00 92.94 90 VAL A O 1
ATOM 630 N N . LYS A 1 91 ? -1.260 12.570 -3.589 1.00 85.12 91 LYS A N 1
ATOM 631 C CA . LYS A 1 91 ? -1.955 13.434 -4.534 1.00 85.12 91 LYS A CA 1
ATOM 632 C C . LYS A 1 91 ? -3.439 13.114 -4.562 1.00 85.12 91 LYS A C 1
ATOM 634 O O . LYS A 1 91 ? -3.909 12.027 -4.234 1.00 85.12 91 LYS A O 1
ATOM 639 N N . ARG A 1 92 ? -4.210 14.111 -4.970 1.00 71.50 92 ARG A N 1
ATOM 640 C CA . ARG A 1 92 ? -5.576 13.933 -5.448 1.00 71.50 92 ARG A CA 1
ATOM 641 C C . ARG A 1 92 ? -5.556 14.496 -6.859 1.00 71.50 92 ARG A C 1
ATOM 643 O O . ARG A 1 92 ? -5.206 15.665 -7.000 1.00 71.50 92 ARG A O 1
ATOM 650 N N . ALA A 1 93 ? -5.868 13.694 -7.877 1.00 53.88 93 ALA A N 1
ATOM 651 C CA . ALA A 1 93 ? -5.920 14.227 -9.232 1.00 53.88 93 ALA A CA 1
ATOM 652 C C . ALA A 1 93 ? -6.883 15.427 -9.275 1.00 53.88 93 ALA A C 1
ATOM 654 O O . ALA A 1 93 ? -7.947 15.428 -8.642 1.00 53.88 93 ALA A O 1
ATOM 655 N N . GLU A 1 94 ? -6.448 16.493 -9.941 1.00 44.44 94 GLU A N 1
ATOM 656 C CA . GLU A 1 94 ? -7.189 17.745 -10.009 1.00 44.44 94 GLU A CA 1
ATOM 657 C C . GLU A 1 94 ? -8.557 17.520 -10.678 1.00 44.44 94 GLU A C 1
ATOM 659 O O . GLU A 1 94 ? -8.665 16.866 -11.712 1.00 44.44 94 GLU A O 1
ATOM 664 N N . GLY A 1 95 ? -9.619 18.072 -10.085 1.00 46.62 95 GLY A N 1
ATOM 665 C CA . GLY A 1 95 ? -10.918 18.230 -10.748 1.00 46.62 95 GLY A CA 1
ATOM 666 C C . GLY A 1 95 ? -12.048 17.288 -10.326 1.00 46.62 95 GLY A C 1
ATOM 667 O O . GLY A 1 95 ? -13.193 17.719 -10.395 1.00 46.62 95 GLY A O 1
ATOM 668 N N . ASN A 1 96 ? -11.790 16.079 -9.815 1.00 47.00 96 ASN A N 1
ATOM 669 C CA . ASN A 1 96 ? -12.857 15.108 -9.520 1.00 47.00 96 ASN A CA 1
ATOM 670 C C . ASN A 1 96 ? -12.679 14.461 -8.133 1.00 47.00 96 ASN A C 1
ATOM 672 O O . ASN A 1 96 ? -11.752 13.705 -7.891 1.00 47.00 96 ASN A O 1
ATOM 676 N N . ASN A 1 97 ? -13.570 14.795 -7.201 1.00 51.56 97 ASN A N 1
ATOM 677 C CA . ASN A 1 97 ? -13.742 14.228 -5.857 1.00 51.56 97 ASN A CA 1
ATOM 678 C C . ASN A 1 97 ? -13.046 12.870 -5.531 1.00 51.56 97 ASN A C 1
ATOM 680 O O . ASN A 1 97 ? -13.569 11.810 -5.840 1.00 51.56 97 ASN A O 1
ATOM 684 N N . GLN A 1 98 ? -11.994 12.954 -4.703 1.00 57.91 98 GLN A N 1
ATOM 685 C CA . GLN A 1 98 ? -11.532 11.971 -3.693 1.00 57.91 98 GLN A CA 1
ATOM 686 C C . GLN A 1 98 ? -10.829 10.662 -4.116 1.00 57.91 98 GLN A C 1
ATOM 688 O O . GLN A 1 98 ? -11.289 9.588 -3.757 1.00 57.91 98 GLN A O 1
ATOM 693 N N . PHE A 1 99 ? -9.628 10.757 -4.705 1.00 71.81 99 PHE A N 1
ATOM 694 C CA . PHE A 1 99 ? -8.728 9.608 -4.967 1.00 71.81 99 PHE A CA 1
ATOM 695 C C . PHE A 1 99 ? -7.866 9.137 -3.775 1.00 71.81 99 PHE A C 1
ATOM 697 O O . PHE A 1 99 ? -7.248 8.080 -3.826 1.00 71.81 99 PHE A O 1
ATOM 704 N N . THR A 1 100 ? -7.826 9.908 -2.683 1.00 86.56 100 THR A N 1
ATOM 705 C CA . THR A 1 100 ? -7.208 9.469 -1.424 1.00 86.56 100 THR A CA 1
ATOM 706 C C . THR A 1 100 ? -8.226 9.550 -0.295 1.00 86.56 100 THR A C 1
ATOM 708 O O . THR A 1 100 ? -8.833 10.608 -0.092 1.00 86.56 100 THR A O 1
ATOM 711 N N . ARG A 1 101 ? -8.429 8.418 0.388 1.00 92.56 101 ARG A N 1
ATOM 712 C CA . ARG A 1 101 ? -9.342 8.230 1.523 1.00 92.56 101 ARG A CA 1
ATOM 713 C C . ARG A 1 101 ? -9.001 6.952 2.276 1.00 92.56 101 ARG A C 1
ATOM 715 O O . ARG A 1 101 ? -8.547 5.978 1.684 1.00 92.56 101 ARG A O 1
ATOM 722 N N . THR A 1 102 ? -9.300 6.904 3.564 1.00 95.75 102 THR A N 1
ATOM 723 C CA . THR A 1 102 ? -9.317 5.619 4.271 1.00 95.75 102 THR A CA 1
ATOM 724 C C . THR A 1 102 ? -10.566 4.807 3.912 1.00 95.75 102 THR A C 1
ATOM 726 O O . THR A 1 102 ? -11.515 5.293 3.283 1.00 95.75 102 THR A O 1
ATOM 729 N N . PHE A 1 103 ? -10.577 3.540 4.309 1.00 96.19 103 PHE A N 1
ATOM 730 C CA . PHE A 1 103 ? -11.679 2.612 4.069 1.00 96.19 103 PHE A CA 1
ATOM 731 C C . PHE A 1 103 ? -11.929 1.755 5.307 1.00 96.19 103 PHE A C 1
ATOM 733 O O . PHE A 1 103 ? -11.066 1.639 6.173 1.00 96.19 103 PHE A O 1
ATOM 740 N N . THR A 1 104 ? -13.115 1.168 5.418 1.00 97.62 104 THR A N 1
ATOM 741 C CA . THR A 1 104 ? -13.434 0.227 6.497 1.00 97.62 104 THR A CA 1
ATOM 742 C C . THR A 1 104 ? -13.240 -1.211 6.039 1.00 97.62 104 THR A C 1
ATOM 744 O O . THR A 1 104 ? -13.344 -1.518 4.852 1.00 97.62 104 THR A O 1
ATOM 747 N N . LEU A 1 105 ? -13.008 -2.120 6.985 1.00 97.50 105 LEU A N 1
ATOM 748 C CA . LEU A 1 105 ? -12.837 -3.548 6.712 1.00 97.50 105 LEU A CA 1
ATOM 749 C C . LEU A 1 105 ? -13.990 -4.137 5.880 1.00 97.50 105 LEU A C 1
ATOM 751 O O . LEU A 1 105 ? -13.760 -4.867 4.924 1.00 97.50 105 LEU A O 1
ATOM 755 N N . GLY A 1 106 ? -15.233 -3.771 6.199 1.00 95.88 106 GLY A N 1
ATOM 756 C CA . GLY A 1 106 ? -16.437 -4.238 5.509 1.00 95.88 106 GLY A CA 1
ATOM 757 C C . GLY A 1 106 ? -16.582 -3.744 4.067 1.00 95.88 106 GLY A C 1
ATOM 758 O O . GLY A 1 106 ? -17.445 -4.238 3.347 1.00 95.88 106 GLY A O 1
ATOM 759 N N . GLN A 1 107 ? -15.755 -2.792 3.624 1.00 94.94 107 GLN A N 1
ATOM 760 C CA . GLN A 1 107 ? -15.700 -2.396 2.215 1.00 94.94 107 GLN A CA 1
ATOM 761 C C . GLN A 1 107 ? -14.870 -3.369 1.370 1.00 94.94 107 GLN A C 1
ATOM 763 O O . GLN A 1 107 ? -15.014 -3.364 0.147 1.00 94.94 107 GLN 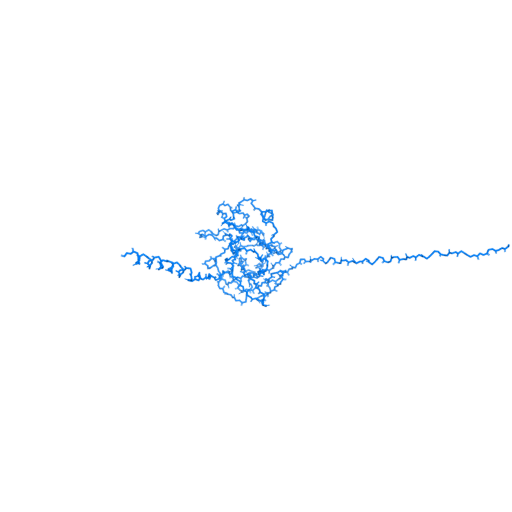A O 1
ATOM 768 N N . LEU A 1 108 ? -14.030 -4.203 1.991 1.00 94.94 108 LEU A N 1
ATOM 769 C CA . LEU A 1 108 ? -13.157 -5.135 1.289 1.00 94.94 108 LEU A CA 1
ATOM 770 C C . LEU A 1 108 ? -13.901 -6.408 0.876 1.00 94.94 108 LEU A C 1
ATOM 772 O O . LEU A 1 108 ? -14.636 -7.024 1.647 1.00 94.94 108 LEU A O 1
ATOM 776 N N . GLY A 1 109 ? -13.680 -6.825 -0.364 1.00 90.88 109 GLY A N 1
ATOM 777 C CA . GLY A 1 109 ? -14.159 -8.080 -0.920 1.00 90.88 109 GLY A CA 1
ATOM 778 C C . GLY A 1 109 ? -13.099 -9.162 -0.794 1.00 90.88 109 GLY A C 1
ATOM 779 O O . GLY A 1 109 ? -11.960 -8.975 -1.219 1.00 90.88 109 GLY A O 1
ATOM 780 N N . ALA A 1 110 ? -13.492 -10.312 -0.247 1.00 91.31 110 ALA A N 1
ATOM 781 C CA . ALA A 1 110 ? -12.606 -11.459 -0.113 1.00 91.31 110 ALA A CA 1
ATOM 782 C C . ALA A 1 110 ? -12.646 -12.377 -1.349 1.00 91.31 110 ALA A C 1
ATOM 784 O O . ALA A 1 110 ? -13.707 -12.597 -1.943 1.00 91.31 110 ALA A O 1
ATOM 785 N N . VAL A 1 111 ? -11.496 -12.931 -1.728 1.00 90.75 111 VAL A N 1
ATOM 786 C CA . VAL A 1 111 ? -11.340 -14.034 -2.693 1.00 90.75 111 VAL A CA 1
ATOM 787 C C . VAL A 1 111 ? -10.818 -15.279 -1.981 1.00 90.75 111 VAL A C 1
ATOM 789 O O . VAL A 1 111 ? -10.167 -15.178 -0.943 1.00 90.75 111 VAL A O 1
ATOM 792 N N . THR A 1 112 ? -11.075 -16.458 -2.548 1.00 93.31 112 THR A N 1
ATOM 793 C CA . THR A 1 112 ? -10.505 -17.716 -2.055 1.00 93.31 112 THR A CA 1
ATOM 794 C C . THR A 1 112 ? -9.478 -18.245 -3.045 1.00 93.31 112 THR A C 1
ATOM 796 O O . THR A 1 112 ? -9.813 -18.495 -4.200 1.00 93.31 112 THR A O 1
ATOM 799 N N . VAL A 1 113 ? -8.251 -18.462 -2.575 1.00 88.94 113 VAL A N 1
ATOM 800 C CA . VAL A 1 113 ? -7.145 -19.034 -3.353 1.00 88.94 113 VAL A CA 1
ATOM 801 C C . VAL A 1 113 ? -6.552 -20.188 -2.554 1.00 88.94 113 VAL A C 1
ATOM 803 O O . VAL A 1 113 ? -6.215 -20.034 -1.383 1.00 88.94 113 VAL A O 1
ATOM 806 N N . GLY A 1 114 ? -6.496 -21.382 -3.151 1.00 89.62 114 GLY A N 1
ATOM 807 C CA . GLY A 1 114 ? -5.947 -22.569 -2.480 1.00 89.62 114 GLY A CA 1
ATOM 808 C C . GLY A 1 114 ? -6.641 -22.935 -1.158 1.00 89.62 114 GLY A C 1
ATOM 809 O O . GLY A 1 114 ? -6.004 -23.491 -0.272 1.00 89.62 114 GLY A O 1
ATOM 810 N N . GLY A 1 115 ? -7.925 -22.593 -0.998 1.00 92.25 115 GLY A N 1
ATOM 811 C CA . GLY A 1 115 ? -8.691 -22.826 0.234 1.00 92.25 115 GLY A CA 1
ATOM 812 C C . GLY A 1 115 ? -8.519 -21.763 1.328 1.00 92.25 115 GLY A C 1
ATOM 813 O O . GLY A 1 115 ? -9.231 -21.822 2.327 1.00 92.25 115 GLY A O 1
ATOM 814 N N . ASN A 1 116 ? -7.644 -20.772 1.134 1.00 94.81 116 ASN A N 1
ATOM 815 C CA . ASN A 1 116 ? -7.455 -19.646 2.051 1.00 94.81 116 ASN A CA 1
ATOM 816 C C . ASN A 1 116 ? -8.182 -18.397 1.539 1.00 94.81 116 ASN A C 1
ATOM 818 O O . ASN A 1 116 ? -8.341 -18.212 0.332 1.00 94.81 116 ASN A O 1
ATOM 822 N N . SER A 1 117 ? -8.636 -17.546 2.460 1.00 95.75 117 SER A N 1
ATOM 823 C CA . SER A 1 117 ? -9.366 -16.314 2.151 1.00 95.75 117 SER A CA 1
ATOM 824 C C . SER A 1 117 ? -8.444 -15.097 2.225 1.00 95.75 117 SER A C 1
ATOM 826 O O . SER A 1 117 ? -7.706 -14.936 3.198 1.00 95.75 117 SER A O 1
ATOM 828 N N . TYR A 1 118 ? -8.527 -14.220 1.226 1.00 97.19 118 TYR A N 1
ATOM 829 C CA . TYR A 1 118 ? -7.687 -13.028 1.093 1.00 97.19 118 TYR A CA 1
ATOM 830 C C . TYR A 1 118 ? -8.522 -11.801 0.749 1.00 97.19 118 TYR A C 1
ATOM 832 O O . TYR A 1 118 ? -9.455 -11.896 -0.046 1.00 97.19 118 TYR A O 1
ATOM 840 N N . TYR A 1 119 ? -8.152 -10.641 1.287 1.00 97.25 119 TYR A N 1
ATOM 841 C CA . TYR A 1 119 ? -8.562 -9.361 0.716 1.00 97.25 119 TYR A CA 1
ATOM 842 C C . TYR A 1 119 ? -7.641 -9.002 -0.446 1.00 97.25 119 TYR A C 1
ATOM 844 O O . TYR A 1 119 ? -6.429 -9.182 -0.348 1.00 97.25 119 TYR A O 1
ATOM 852 N N . GLN A 1 120 ? -8.225 -8.504 -1.535 1.00 94.00 120 GLN A N 1
ATOM 853 C CA . GLN A 1 120 ? -7.509 -8.203 -2.772 1.00 94.00 120 GLN A CA 1
ATOM 854 C C . GLN A 1 120 ? -7.394 -6.694 -2.979 1.00 94.00 120 GLN A C 1
ATOM 856 O O . GLN A 1 120 ? -8.406 -5.984 -3.049 1.00 94.00 120 GLN A O 1
ATOM 861 N N . PHE A 1 121 ? -6.154 -6.236 -3.102 1.00 95.12 121 PHE A N 1
ATOM 862 C CA . PHE A 1 121 ? -5.787 -4.876 -3.473 1.00 95.12 121 PHE A CA 1
ATOM 863 C C . PHE A 1 121 ? -5.085 -4.905 -4.823 1.00 95.12 121 PHE A C 1
ATOM 865 O O . PHE A 1 121 ? -4.440 -5.889 -5.171 1.00 95.12 121 PHE A O 1
ATOM 872 N N . PHE A 1 122 ? -5.217 -3.819 -5.559 1.00 92.56 122 PHE A N 1
ATOM 873 C CA . PHE A 1 122 ? -4.702 -3.655 -6.903 1.00 92.56 122 PHE A CA 1
ATOM 874 C C . PHE A 1 122 ? -3.854 -2.395 -6.954 1.00 92.56 122 PHE A C 1
ATOM 876 O O . PHE A 1 122 ? -4.164 -1.414 -6.269 1.00 92.56 122 PHE A O 1
ATOM 883 N N . LEU A 1 123 ? -2.832 -2.434 -7.794 1.00 92.62 123 LEU A N 1
ATOM 884 C CA . LEU A 1 123 ? -1.945 -1.323 -8.076 1.00 92.62 123 LEU A CA 1
ATOM 885 C C . LEU A 1 123 ? -1.885 -1.099 -9.588 1.00 92.62 123 LEU A C 1
ATOM 887 O O . LEU A 1 123 ? -1.563 -2.019 -10.338 1.00 92.62 123 LEU A O 1
ATOM 891 N N . ASP A 1 124 ? -2.184 0.126 -10.003 1.00 89.06 124 ASP A N 1
ATOM 892 C CA . ASP A 1 124 ? -1.915 0.664 -11.340 1.00 89.06 124 ASP A CA 1
ATOM 893 C C . ASP A 1 124 ? -0.712 1.605 -11.201 1.00 89.06 124 ASP A C 1
ATOM 895 O O . ASP A 1 124 ? -0.778 2.580 -10.446 1.00 89.06 124 ASP A O 1
ATOM 899 N N . ILE A 1 125 ? 0.413 1.271 -11.832 1.00 90.25 125 ILE A N 1
ATOM 900 C CA . ILE A 1 125 ? 1.601 2.133 -11.863 1.00 90.25 125 ILE A CA 1
ATOM 901 C C . ILE A 1 125 ? 1.602 2.936 -13.158 1.00 90.25 125 ILE A C 1
ATOM 903 O O . ILE A 1 125 ? 0.993 2.553 -14.152 1.00 90.25 125 ILE A O 1
ATOM 907 N N . ASN A 1 126 ? 2.311 4.060 -13.184 1.00 89.00 126 ASN A N 1
ATOM 908 C CA . ASN A 1 126 ? 2.334 4.909 -14.371 1.00 89.00 126 ASN A CA 1
ATOM 909 C C . ASN A 1 126 ? 3.746 5.370 -14.705 1.00 89.00 126 ASN A C 1
ATOM 911 O O . ASN A 1 126 ? 4.030 6.564 -14.755 1.00 89.00 126 ASN A O 1
ATOM 915 N N . GLU A 1 127 ? 4.625 4.403 -14.945 1.00 90.38 127 GLU A N 1
ATOM 916 C CA . GLU A 1 127 ? 6.019 4.648 -15.300 1.00 90.38 127 GLU A CA 1
ATOM 917 C C . GLU A 1 127 ? 6.203 4.938 -16.798 1.00 90.38 127 GLU A C 1
ATOM 919 O O . GLU A 1 127 ? 5.323 4.656 -17.619 1.00 90.38 127 GLU A O 1
ATOM 924 N N . PRO A 1 128 ? 7.358 5.485 -17.225 1.00 89.25 128 PRO A N 1
ATOM 925 C CA . PRO A 1 128 ? 7.664 5.569 -18.645 1.00 89.25 128 PRO A CA 1
ATOM 926 C C . PRO A 1 128 ? 7.570 4.186 -19.311 1.00 89.25 128 PRO A C 1
ATOM 928 O O . PRO A 1 128 ? 8.011 3.187 -18.765 1.00 89.25 128 PRO A O 1
ATOM 931 N N . ALA A 1 129 ? 7.032 4.113 -20.528 1.00 84.88 129 ALA A N 1
ATOM 932 C CA . ALA A 1 129 ? 6.974 2.870 -21.301 1.00 84.88 129 ALA A CA 1
ATOM 933 C C . ALA A 1 129 ? 8.084 2.810 -22.364 1.00 84.88 129 ALA A C 1
ATOM 935 O O . ALA A 1 129 ? 7.790 2.686 -23.554 1.00 84.88 129 ALA A O 1
ATOM 936 N N . ASN A 1 130 ? 9.360 2.928 -21.981 1.00 81.94 130 ASN A N 1
ATOM 937 C CA . ASN A 1 130 ? 10.465 2.955 -22.949 1.00 81.94 130 ASN A CA 1
ATOM 938 C C . ASN A 1 130 ? 11.574 1.931 -22.648 1.00 81.94 130 ASN A C 1
ATOM 940 O O . ASN A 1 130 ? 11.595 1.287 -21.607 1.00 81.94 130 ASN A O 1
ATOM 944 N N . VAL A 1 131 ? 12.506 1.768 -23.593 1.00 73.69 131 VAL A N 1
ATOM 945 C CA . VAL A 1 131 ? 13.576 0.752 -23.518 1.00 73.69 131 VAL A CA 1
ATOM 946 C C . VAL A 1 131 ? 14.569 0.971 -22.373 1.00 73.69 131 VAL A C 1
ATOM 948 O O . VAL A 1 131 ? 15.283 0.043 -22.010 1.00 73.69 131 VAL A O 1
ATOM 951 N N . THR A 1 132 ? 14.649 2.187 -21.832 1.00 80.75 132 THR A N 1
ATOM 952 C CA . THR A 1 132 ? 15.568 2.542 -20.740 1.00 80.75 132 THR A CA 1
ATOM 953 C C . THR A 1 132 ? 14.893 2.599 -19.376 1.00 80.75 132 THR A C 1
ATOM 955 O O . THR A 1 132 ? 15.587 2.571 -18.365 1.00 80.75 132 THR A O 1
ATOM 958 N N . LYS A 1 133 ? 13.560 2.682 -19.339 1.00 85.94 133 LYS A N 1
ATOM 959 C CA . LYS A 1 133 ? 12.781 2.737 -18.110 1.00 85.94 133 LYS A CA 1
ATOM 960 C C . LYS A 1 133 ? 11.368 2.231 -18.351 1.00 85.94 133 LYS A C 1
ATOM 962 O O . LYS A 1 133 ? 10.675 2.756 -19.221 1.00 85.94 133 LYS A O 1
ATOM 967 N N . SER A 1 134 ? 10.978 1.263 -17.530 1.00 90.25 134 SER A N 1
ATOM 968 C CA . SER A 1 134 ? 9.590 0.847 -17.305 1.00 90.25 134 SER A CA 1
ATOM 969 C C . SER A 1 134 ? 9.356 0.192 -15.948 1.00 90.25 134 SER A C 1
ATOM 971 O O . SER A 1 134 ? 8.238 -0.232 -15.666 1.00 90.25 134 SER A O 1
ATOM 973 N N . GLY A 1 135 ? 10.406 0.059 -15.135 1.00 92.56 135 GLY A N 1
ATOM 974 C CA . GLY A 1 135 ? 10.318 -0.562 -13.827 1.00 92.56 135 GLY A CA 1
ATOM 975 C C . GLY A 1 135 ? 10.079 0.444 -12.713 1.00 92.56 135 GLY A C 1
ATOM 976 O O . GLY A 1 135 ? 10.339 1.629 -12.889 1.00 92.56 135 GLY A O 1
ATOM 977 N N . ILE A 1 136 ? 9.608 -0.042 -11.574 1.00 96.25 136 ILE A N 1
ATOM 978 C CA . ILE A 1 136 ? 9.543 0.676 -10.298 1.00 96.25 136 ILE A CA 1
ATOM 979 C C . ILE A 1 136 ? 9.554 -0.364 -9.177 1.00 96.25 136 ILE A C 1
ATOM 981 O O . ILE A 1 136 ? 9.085 -1.490 -9.363 1.00 96.25 136 ILE A O 1
ATOM 985 N N . SER A 1 137 ? 10.097 -0.020 -8.014 1.00 97.75 137 SER A N 1
ATOM 986 C CA . SER A 1 137 ? 10.043 -0.884 -6.834 1.00 97.75 137 SER A CA 1
ATOM 987 C C . SER A 1 137 ? 8.958 -0.445 -5.859 1.00 97.75 137 SER A C 1
ATOM 989 O O . SER A 1 137 ? 8.857 0.737 -5.561 1.00 97.75 137 SER A O 1
ATOM 991 N N . LEU A 1 138 ? 8.196 -1.395 -5.314 1.00 98.38 138 LEU A N 1
ATOM 992 C CA . LEU A 1 138 ? 7.427 -1.245 -4.077 1.00 98.38 138 LEU A CA 1
ATOM 993 C C . LEU A 1 138 ? 8.312 -1.676 -2.906 1.00 98.38 138 LEU A C 1
ATOM 995 O O . LEU A 1 138 ? 8.668 -2.849 -2.788 1.00 98.38 138 LEU A O 1
ATOM 999 N N . ASP A 1 139 ? 8.641 -0.736 -2.030 1.00 98.44 139 ASP A N 1
ATOM 1000 C CA . ASP A 1 139 ? 9.634 -0.925 -0.966 1.00 98.44 139 ASP A CA 1
ATOM 1001 C C . ASP A 1 139 ? 9.032 -0.847 0.440 1.00 98.44 139 ASP A C 1
ATOM 1003 O O . ASP A 1 139 ? 9.668 -1.216 1.426 1.00 98.44 139 ASP A O 1
ATOM 1007 N N . LEU A 1 140 ? 7.792 -0.371 0.554 1.00 98.38 140 LEU A N 1
ATOM 1008 C CA . LEU A 1 140 ? 7.017 -0.425 1.785 1.00 98.38 140 LEU A CA 1
ATOM 1009 C C . LEU A 1 140 ? 5.560 -0.656 1.435 1.00 98.38 140 LEU A C 1
ATOM 1011 O O . LEU A 1 140 ? 4.995 0.077 0.637 1.00 98.38 140 LEU A O 1
ATOM 1015 N N . LEU A 1 141 ? 4.942 -1.617 2.111 1.00 98.62 141 LEU A N 1
ATOM 1016 C CA . LEU A 1 141 ? 3.496 -1.734 2.192 1.00 98.62 141 LEU A CA 1
ATOM 1017 C C . LEU A 1 141 ? 3.125 -2.034 3.639 1.00 98.62 141 LEU A C 1
ATOM 1019 O O . LEU A 1 141 ? 3.629 -3.000 4.216 1.00 98.62 141 LEU A O 1
ATOM 1023 N N . LYS A 1 142 ? 2.262 -1.210 4.235 1.00 98.69 142 LYS A N 1
ATOM 1024 C CA . LYS A 1 142 ? 1.733 -1.433 5.584 1.00 98.69 142 LYS A CA 1
ATOM 1025 C C . LYS A 1 142 ? 0.239 -1.164 5.652 1.00 98.69 142 LYS A C 1
ATOM 1027 O O . LYS A 1 142 ? -0.257 -0.235 5.021 1.00 98.69 142 LYS A O 1
ATOM 1032 N N . ILE A 1 143 ? -0.458 -1.940 6.478 1.00 98.69 143 ILE A N 1
ATOM 1033 C CA . ILE A 1 143 ? -1.874 -1.721 6.794 1.00 98.69 143 ILE A CA 1
ATOM 1034 C C . ILE A 1 143 ? -2.033 -1.631 8.304 1.00 98.69 143 ILE A C 1
ATOM 1036 O O . ILE A 1 143 ? -1.629 -2.539 9.025 1.00 98.69 143 ILE A O 1
ATOM 1040 N N . TYR A 1 144 ? -2.647 -0.555 8.779 1.00 98.81 144 TYR A N 1
ATOM 1041 C CA . TYR A 1 144 ? -2.907 -0.300 10.191 1.00 98.81 144 TYR A CA 1
ATOM 1042 C C . TYR A 1 144 ? -4.405 -0.324 10.483 1.00 98.81 144 TYR A C 1
ATOM 1044 O O . TYR A 1 144 ? -5.217 0.078 9.649 1.00 98.81 144 TYR A O 1
ATOM 1052 N N . ASN A 1 145 ? -4.761 -0.743 11.696 1.00 98.50 145 ASN A N 1
ATOM 1053 C CA . ASN A 1 145 ? -6.106 -0.585 12.234 1.00 98.50 145 ASN A CA 1
ATOM 1054 C C . ASN A 1 145 ? -6.215 0.756 12.971 1.00 98.50 145 ASN A C 1
ATOM 1056 O O . ASN A 1 145 ? -5.591 0.934 14.013 1.00 98.50 145 ASN A O 1
ATOM 1060 N N . ALA A 1 146 ? -7.042 1.671 12.473 1.00 98.38 146 ALA A N 1
ATOM 1061 C CA . ALA A 1 146 ? -7.354 2.933 13.145 1.00 98.38 146 ALA A CA 1
ATOM 1062 C C . ALA A 1 146 ? -8.557 2.825 14.106 1.00 98.38 146 ALA A C 1
ATOM 1064 O O . ALA A 1 146 ? -8.969 3.819 14.704 1.00 98.38 146 ALA A O 1
ATOM 1065 N N . GLY A 1 147 ? -9.126 1.625 14.263 1.00 97.81 147 GLY A N 1
ATOM 1066 C CA . GLY A 1 147 ? -10.283 1.360 15.113 1.00 97.81 147 GLY A CA 1
ATOM 1067 C C . GLY A 1 147 ? -11.609 1.788 14.481 1.00 97.81 147 GLY A C 1
ATOM 1068 O O . GLY A 1 147 ? -11.690 2.131 13.301 1.00 97.81 147 GLY A O 1
ATOM 1069 N N . GLN A 1 148 ? -12.680 1.751 15.273 1.00 97.50 148 GLN A N 1
ATOM 1070 C CA . GLN A 1 148 ? -14.036 2.117 14.844 1.00 97.50 148 GLN A CA 1
ATOM 1071 C C . GLN A 1 148 ? -14.224 3.640 14.907 1.00 97.50 148 GLN A C 1
ATOM 1073 O O . GLN A 1 148 ? -14.894 4.174 15.791 1.00 97.50 148 GLN A O 1
ATOM 1078 N N . VAL A 1 149 ? -13.572 4.352 13.988 1.00 96.81 149 VAL A N 1
ATOM 1079 C CA . VAL A 1 149 ? -13.632 5.815 13.881 1.00 96.81 149 VAL A CA 1
ATOM 1080 C C . VAL A 1 149 ? -14.281 6.248 12.570 1.00 96.81 149 VAL A C 1
ATOM 1082 O O . VAL A 1 149 ? -14.109 5.628 11.518 1.00 96.81 149 VAL A O 1
ATOM 1085 N N . ALA A 1 150 ? -15.027 7.353 12.624 1.00 94.69 150 ALA A N 1
ATOM 1086 C CA . ALA A 1 150 ? -15.747 7.868 11.462 1.00 94.69 150 ALA A CA 1
ATOM 1087 C C . ALA A 1 150 ? -14.802 8.338 10.342 1.00 94.69 150 ALA A C 1
ATOM 1089 O O . ALA A 1 150 ? -15.116 8.147 9.170 1.00 94.69 150 ALA A O 1
ATOM 1090 N N . SER A 1 151 ? -13.652 8.912 10.706 1.00 94.75 151 SER A N 1
ATOM 1091 C CA . SER A 1 151 ? -12.643 9.424 9.775 1.00 94.75 151 SER A CA 1
ATOM 1092 C C . SER A 1 151 ? -11.250 9.443 10.404 1.00 94.75 151 SER A C 1
ATOM 1094 O O . SER A 1 151 ? -11.134 9.630 11.617 1.00 94.75 151 SER A O 1
ATOM 1096 N N . VAL A 1 152 ? -10.209 9.361 9.581 1.00 96.50 152 VAL A N 1
ATOM 1097 C CA . VAL A 1 152 ? -8.797 9.479 9.969 1.00 96.50 152 VAL A CA 1
ATOM 1098 C C . VAL A 1 152 ? -8.171 10.662 9.228 1.00 96.50 152 VAL A C 1
ATOM 1100 O O . VAL A 1 152 ? -7.808 10.557 8.062 1.00 96.50 152 VAL A O 1
ATOM 1103 N N . ASN A 1 153 ? -8.055 11.807 9.904 1.00 94.88 153 ASN A N 1
ATOM 1104 C CA . ASN A 1 153 ? -7.571 13.061 9.313 1.00 94.88 153 ASN A CA 1
ATOM 1105 C C . ASN A 1 153 ? -6.083 13.274 9.616 1.00 94.88 153 ASN A C 1
ATOM 1107 O O . ASN A 1 153 ? -5.724 14.029 10.519 1.00 94.88 153 ASN A O 1
ATOM 1111 N N . LEU A 1 154 ? -5.221 12.592 8.869 1.00 95.06 154 LEU A N 1
ATOM 1112 C CA . LEU A 1 154 ? -3.769 12.742 8.956 1.00 95.06 154 LEU A CA 1
ATOM 1113 C C . LEU A 1 154 ? -3.316 13.772 7.924 1.00 95.06 154 LEU A C 1
ATOM 1115 O O . LEU A 1 154 ? -3.405 13.519 6.721 1.00 95.06 154 LEU A O 1
ATOM 1119 N N . GLY A 1 155 ? -2.924 14.948 8.409 1.00 91.94 155 GLY A N 1
ATOM 1120 C CA . GLY A 1 155 ? -2.641 16.113 7.577 1.00 91.94 155 GLY A CA 1
ATOM 1121 C C . GLY A 1 155 ? -1.164 16.306 7.236 1.00 91.94 155 GLY A C 1
ATOM 1122 O O . GLY A 1 155 ? -0.312 15.488 7.599 1.00 91.94 155 GLY A O 1
ATOM 1123 N N . ALA A 1 156 ? -0.861 17.441 6.603 1.00 90.25 156 ALA A N 1
ATOM 1124 C CA . ALA A 1 156 ? 0.499 17.877 6.317 1.00 90.25 156 ALA A CA 1
ATOM 1125 C C . ALA A 1 156 ? 1.376 17.835 7.582 1.00 90.25 156 ALA A C 1
ATOM 1127 O O . ALA A 1 156 ? 0.957 18.240 8.667 1.00 90.25 156 ALA A O 1
ATOM 1128 N N . GLY A 1 157 ? 2.597 17.318 7.436 1.00 93.75 157 GLY A N 1
ATOM 1129 C CA . GLY A 1 157 ? 3.542 17.109 8.538 1.00 93.75 157 GLY A CA 1
ATOM 1130 C C . GLY A 1 157 ? 3.460 15.735 9.209 1.00 93.75 157 GLY A C 1
ATOM 1131 O O . GLY A 1 157 ? 4.379 15.390 9.943 1.00 93.75 157 GLY A O 1
ATOM 1132 N N . THR A 1 158 ? 2.428 14.931 8.929 1.00 97.69 158 THR A N 1
ATOM 1133 C CA . THR A 1 158 ? 2.395 13.526 9.368 1.00 97.69 158 THR A CA 1
ATOM 1134 C C . THR A 1 158 ? 3.310 12.685 8.478 1.00 97.69 158 THR A C 1
ATOM 1136 O O . THR A 1 158 ? 3.209 12.734 7.252 1.00 97.69 158 THR A O 1
ATOM 1139 N N . THR A 1 159 ? 4.189 11.895 9.087 1.00 97.56 159 THR A N 1
ATOM 1140 C CA . THR A 1 159 ? 5.162 11.034 8.406 1.00 97.56 159 THR A CA 1
ATOM 1141 C C . THR A 1 159 ? 4.774 9.555 8.490 1.00 97.56 159 THR A C 1
ATOM 1143 O O . THR A 1 159 ? 3.930 9.156 9.292 1.00 97.56 159 THR A O 1
ATOM 1146 N N . LEU A 1 160 ? 5.435 8.698 7.700 1.00 97.19 160 LEU A N 1
ATOM 1147 C CA . LEU A 1 160 ? 5.268 7.241 7.806 1.00 97.19 160 LEU A CA 1
ATOM 1148 C C . LEU A 1 160 ? 5.657 6.692 9.190 1.00 97.19 160 LEU A C 1
ATOM 1150 O O . LEU A 1 160 ? 5.088 5.696 9.636 1.00 97.19 160 LEU A O 1
ATOM 1154 N N . ALA A 1 161 ? 6.618 7.326 9.870 1.00 96.25 161 ALA A N 1
ATOM 1155 C CA . ALA A 1 161 ? 7.064 6.909 11.198 1.00 96.25 161 ALA A CA 1
ATOM 1156 C C . ALA A 1 161 ? 5.991 7.158 12.270 1.00 96.25 161 ALA A C 1
ATOM 1158 O O . ALA A 1 161 ? 5.863 6.371 13.210 1.00 96.25 161 ALA A O 1
ATOM 1159 N N . ASP A 1 162 ? 5.174 8.199 12.097 1.00 98.19 162 ASP A N 1
ATOM 1160 C CA . ASP A 1 162 ? 4.118 8.550 13.048 1.00 98.19 162 ASP A CA 1
ATOM 1161 C C . ASP A 1 162 ? 2.998 7.503 13.088 1.00 98.19 162 ASP A C 1
ATOM 1163 O O . ASP A 1 162 ? 2.389 7.297 14.136 1.00 98.19 162 ASP A O 1
ATOM 1167 N N . LEU A 1 163 ? 2.755 6.782 11.985 1.00 98.19 163 LEU A N 1
ATOM 1168 C CA . LEU A 1 163 ? 1.672 5.795 11.889 1.00 98.19 163 LEU A CA 1
ATOM 1169 C C . LEU A 1 163 ? 1.775 4.694 12.950 1.00 98.19 163 LEU A C 1
ATOM 1171 O O . LEU A 1 163 ? 0.762 4.290 13.516 1.00 98.19 163 LEU A O 1
ATOM 1175 N N . GLN A 1 164 ? 2.989 4.228 13.258 1.00 96.44 164 GLN A N 1
ATOM 1176 C CA . GLN A 1 164 ? 3.184 3.206 14.289 1.00 96.44 164 GLN A CA 1
ATOM 1177 C C . GLN A 1 164 ? 2.918 3.751 15.697 1.00 96.44 164 GLN A C 1
ATOM 1179 O O . GLN A 1 164 ? 2.383 3.037 16.542 1.00 96.44 164 GLN A O 1
ATOM 1184 N N . THR A 1 165 ? 3.243 5.017 15.950 1.00 97.06 165 THR A N 1
ATOM 1185 C CA . THR A 1 165 ? 2.916 5.680 17.220 1.00 97.06 165 THR A CA 1
ATOM 1186 C C . THR A 1 165 ? 1.407 5.881 17.365 1.00 97.06 165 THR A C 1
ATOM 1188 O O . THR A 1 165 ? 0.864 5.707 18.452 1.00 97.06 165 THR A O 1
ATOM 1191 N N . LEU A 1 166 ? 0.723 6.222 16.269 1.00 97.81 166 LEU A N 1
ATOM 1192 C CA . LEU A 1 166 ? -0.711 6.511 16.253 1.00 97.81 166 LEU A CA 1
ATOM 1193 C C . LEU A 1 166 ? -1.582 5.252 16.334 1.00 97.81 166 LEU A C 1
ATOM 1195 O O . LEU A 1 166 ? -2.614 5.270 17.002 1.00 97.81 166 LEU A O 1
ATOM 1199 N N . PHE A 1 167 ? -1.183 4.170 15.662 1.00 98.25 167 PHE A N 1
ATOM 1200 C CA . PHE A 1 167 ? -2.027 2.983 15.473 1.00 98.25 167 PHE A CA 1
ATOM 1201 C C . PHE A 1 167 ? -1.414 1.685 16.013 1.00 98.25 167 PHE A C 1
ATOM 1203 O O . PHE A 1 167 ? -2.046 0.632 15.956 1.00 98.25 167 PHE A O 1
ATOM 1210 N N . GLY A 1 168 ? -0.195 1.735 16.554 1.00 97.62 168 GLY A N 1
ATOM 1211 C CA . GLY A 1 168 ? 0.527 0.557 17.026 1.00 97.62 168 GLY A CA 1
ATOM 1212 C C . GLY A 1 168 ? 1.135 -0.265 15.887 1.00 97.62 168 GLY A C 1
ATOM 1213 O O . GLY A 1 168 ? 1.509 0.256 14.835 1.00 97.62 168 GLY A O 1
ATOM 1214 N N . ASN A 1 169 ? 1.276 -1.572 16.111 1.00 97.38 169 ASN A N 1
ATOM 1215 C CA . ASN A 1 169 ? 1.827 -2.476 15.103 1.00 97.38 169 ASN A CA 1
ATOM 1216 C C . ASN A 1 169 ? 0.866 -2.610 13.911 1.00 97.38 169 ASN A C 1
ATOM 1218 O O . ASN A 1 169 ? -0.344 -2.729 14.118 1.00 97.38 169 ASN A O 1
ATOM 1222 N N . PRO A 1 170 ? 1.380 -2.632 12.670 1.00 98.19 170 PRO A N 1
ATOM 1223 C CA . PRO A 1 170 ? 0.530 -2.844 11.512 1.00 98.19 170 PRO A CA 1
ATOM 1224 C C . PRO A 1 170 ? -0.041 -4.271 11.507 1.00 98.19 170 PRO A C 1
ATOM 1226 O O . PRO A 1 170 ? 0.620 -5.216 11.937 1.00 98.19 170 PRO A O 1
ATOM 1229 N N . LEU A 1 171 ? -1.255 -4.422 10.974 1.00 98.25 171 LEU A N 1
ATOM 1230 C CA . LEU A 1 171 ? -1.880 -5.717 10.680 1.00 98.25 171 LEU A CA 1
ATOM 1231 C C . LEU A 1 171 ? -1.082 -6.484 9.621 1.00 98.25 171 LEU A C 1
ATOM 1233 O O . LEU A 1 171 ? -0.948 -7.699 9.698 1.00 98.25 171 LEU A O 1
ATOM 1237 N N . TYR A 1 172 ? -0.554 -5.756 8.636 1.00 98.44 172 TYR A N 1
ATOM 1238 C CA . TYR A 1 172 ? 0.288 -6.288 7.572 1.00 98.44 172 TYR A CA 1
ATOM 1239 C C . TYR A 1 172 ? 1.495 -5.380 7.340 1.00 98.44 172 TYR A C 1
ATOM 1241 O O . TYR A 1 172 ? 1.356 -4.157 7.346 1.00 98.44 172 TYR A O 1
ATOM 1249 N N . SER A 1 173 ? 2.663 -5.970 7.087 1.00 97.81 173 SER A N 1
ATOM 1250 C CA . SER A 1 173 ? 3.877 -5.250 6.705 1.00 97.81 173 SER A CA 1
ATOM 1251 C C . SER A 1 173 ? 4.692 -6.068 5.710 1.00 97.81 173 SER A C 1
ATOM 1253 O O . SER A 1 173 ? 5.066 -7.198 6.017 1.00 97.81 173 SER A O 1
ATOM 1255 N N . LEU A 1 174 ? 5.067 -5.454 4.584 1.00 97.44 174 LEU A N 1
ATOM 1256 C CA . LEU A 1 174 ? 6.036 -6.015 3.635 1.00 97.44 174 LEU A CA 1
ATOM 1257 C C . LEU A 1 174 ? 7.412 -6.233 4.290 1.00 97.44 174 LEU A C 1
ATOM 1259 O O . LEU A 1 174 ? 8.154 -7.125 3.897 1.00 97.44 174 LEU A O 1
ATOM 1263 N N . GLY A 1 175 ? 7.739 -5.476 5.342 1.00 95.75 175 GLY A N 1
ATOM 1264 C CA . GLY A 1 175 ? 8.983 -5.639 6.095 1.00 95.75 175 GLY A CA 1
ATOM 1265 C C . GLY A 1 175 ? 10.174 -5.050 5.345 1.00 95.75 175 GLY A C 1
ATOM 1266 O O . GLY A 1 175 ? 10.074 -3.947 4.826 1.00 95.75 175 GLY A O 1
ATOM 1267 N N . ALA A 1 176 ? 11.298 -5.768 5.323 1.00 95.50 176 ALA A N 1
ATOM 1268 C CA . ALA A 1 176 ? 12.500 -5.374 4.580 1.00 95.50 176 ALA A CA 1
ATOM 1269 C C . ALA A 1 176 ? 12.511 -5.889 3.125 1.00 95.50 176 ALA A C 1
ATOM 1271 O O . ALA A 1 176 ? 13.525 -5.773 2.445 1.00 95.50 176 ALA A O 1
ATOM 1272 N N . ASN A 1 177 ? 11.420 -6.521 2.685 1.00 97.31 177 ASN A N 1
ATOM 1273 C CA . ASN A 1 177 ? 11.277 -7.075 1.342 1.00 97.31 177 ASN A CA 1
ATOM 1274 C C . ASN A 1 177 ? 10.895 -5.974 0.342 1.00 97.31 177 ASN A C 1
ATOM 1276 O O . ASN A 1 177 ? 10.399 -4.922 0.743 1.00 97.31 177 ASN A O 1
ATOM 1280 N N . ASN A 1 178 ? 11.059 -6.238 -0.952 1.00 97.62 178 ASN A N 1
ATOM 1281 C CA . ASN A 1 178 ? 10.558 -5.362 -2.010 1.00 97.62 178 ASN A CA 1
ATOM 1282 C C . ASN A 1 178 ? 9.927 -6.153 -3.160 1.00 97.62 178 ASN A C 1
ATOM 1284 O O . ASN A 1 178 ? 10.143 -7.360 -3.301 1.00 97.62 178 ASN A O 1
ATOM 1288 N N . VAL A 1 179 ? 9.125 -5.460 -3.965 1.00 97.62 179 VAL A N 1
ATOM 1289 C CA . VAL A 1 179 ? 8.508 -5.999 -5.181 1.00 97.62 179 VAL A CA 1
ATOM 1290 C C . VAL A 1 179 ? 8.953 -5.152 -6.365 1.00 97.62 179 VAL A C 1
ATOM 1292 O O . VAL A 1 179 ? 8.771 -3.939 -6.347 1.00 97.62 179 VAL A O 1
ATOM 1295 N N . LEU A 1 180 ? 9.549 -5.773 -7.377 1.00 96.31 180 LEU A N 1
ATOM 1296 C CA . LEU A 1 180 ? 9.921 -5.116 -8.626 1.00 96.31 180 LEU A CA 1
ATOM 1297 C C . LEU A 1 180 ? 8.785 -5.270 -9.627 1.00 96.31 180 LEU A C 1
ATOM 1299 O O . LEU A 1 180 ? 8.330 -6.382 -9.897 1.00 96.31 180 LEU A O 1
ATOM 1303 N N . LEU A 1 181 ? 8.347 -4.146 -10.171 1.00 94.12 181 LEU A N 1
ATOM 1304 C CA . LEU A 1 181 ? 7.225 -4.041 -11.089 1.00 94.12 181 LEU A CA 1
ATOM 1305 C C . LEU A 1 181 ? 7.714 -3.544 -12.438 1.00 94.12 181 LEU A C 1
ATOM 1307 O O . LEU A 1 181 ? 8.759 -2.909 -12.529 1.00 94.12 181 LEU A O 1
ATOM 1311 N N . ASN A 1 182 ? 6.953 -3.836 -13.486 1.00 90.44 182 ASN A N 1
ATOM 1312 C CA . ASN A 1 182 ? 7.231 -3.369 -14.834 1.00 90.44 182 ASN A CA 1
ATOM 1313 C C . ASN A 1 182 ? 5.925 -2.922 -15.489 1.00 90.44 182 ASN A C 1
ATOM 1315 O O . ASN A 1 182 ? 5.095 -3.757 -15.837 1.00 90.44 182 ASN A O 1
ATOM 1319 N N . TYR A 1 183 ? 5.782 -1.623 -15.727 1.00 89.12 183 TYR A N 1
ATOM 1320 C CA . TYR A 1 183 ? 4.606 -1.020 -16.363 1.00 89.12 183 TYR A CA 1
ATOM 1321 C C . TYR A 1 183 ? 4.326 -1.578 -17.767 1.00 89.12 183 TYR A C 1
ATOM 1323 O O . TYR A 1 183 ? 3.213 -1.552 -18.284 1.00 89.12 183 TYR A O 1
ATOM 1331 N N . ASN A 1 184 ? 5.353 -2.122 -18.421 1.00 85.38 184 ASN A N 1
ATOM 1332 C CA . ASN A 1 184 ? 5.232 -2.712 -19.747 1.00 85.38 184 ASN A CA 1
ATOM 1333 C C . ASN A 1 184 ? 4.925 -4.217 -19.741 1.00 85.38 184 ASN A C 1
ATOM 1335 O O . ASN A 1 184 ? 4.947 -4.822 -20.817 1.00 85.38 184 ASN A O 1
ATOM 1339 N N . VAL A 1 185 ? 4.615 -4.834 -18.593 1.00 79.69 185 VAL A N 1
ATOM 1340 C CA . VAL A 1 185 ? 4.417 -6.294 -18.482 1.00 79.69 185 VAL A CA 1
ATOM 1341 C C . VAL A 1 185 ? 3.288 -6.831 -19.387 1.00 79.69 185 VAL A C 1
ATOM 1343 O O . VAL A 1 185 ? 3.354 -7.977 -19.832 1.00 79.69 185 VAL A O 1
ATOM 1346 N N . PHE A 1 186 ? 2.314 -5.988 -19.762 1.00 74.56 186 PHE A N 1
ATOM 1347 C CA . PHE A 1 186 ? 1.201 -6.318 -20.675 1.00 74.56 186 PHE A CA 1
ATOM 1348 C C . PHE A 1 186 ? 1.280 -5.659 -22.072 1.00 74.56 186 PHE A C 1
ATOM 1350 O O . PHE A 1 186 ? 0.334 -5.749 -22.857 1.00 74.56 186 PHE A O 1
ATOM 1357 N N . GLY A 1 187 ? 2.388 -4.991 -22.413 1.00 65.88 187 GLY A N 1
ATOM 1358 C CA . GLY A 1 187 ? 2.542 -4.255 -23.674 1.00 65.88 187 GLY A CA 1
ATOM 1359 C C . GLY A 1 187 ? 1.899 -2.860 -23.645 1.00 65.88 187 GLY A C 1
ATOM 1360 O O . GLY A 1 187 ? 0.723 -2.701 -23.970 1.00 65.88 187 GLY A O 1
ATOM 1361 N N . SER A 1 188 ? 2.710 -1.864 -23.277 1.00 55.00 188 SER A N 1
ATOM 1362 C CA . SER A 1 188 ? 2.532 -0.398 -23.307 1.00 55.00 188 SER A CA 1
ATOM 1363 C C . SER A 1 188 ? 1.118 0.190 -23.124 1.00 55.00 188 SER A C 1
ATOM 1365 O O . SER A 1 188 ? 0.252 0.056 -24.002 1.00 55.00 188 SER A O 1
ATOM 1367 N N . GLY A 1 189 ? 0.974 0.980 -22.052 1.00 53.44 189 GLY A N 1
ATOM 1368 C CA . GLY A 1 189 ? -0.058 2.001 -21.839 1.00 53.44 189 GLY A CA 1
ATOM 1369 C C . GLY A 1 189 ? -0.897 1.789 -20.574 1.00 53.44 189 GLY A C 1
ATOM 1370 O O . GLY A 1 189 ? -1.502 0.732 -20.423 1.00 53.44 189 GLY A O 1
ATOM 1371 N N . SER A 1 190 ? -0.988 2.828 -19.736 1.00 55.50 190 SER A N 1
ATOM 1372 C CA . SER A 1 190 ? -1.959 2.966 -18.638 1.00 55.50 190 SER A CA 1
ATOM 1373 C C . SER A 1 190 ? -3.369 2.794 -19.202 1.00 55.50 190 SER A C 1
ATOM 1375 O O . SER A 1 190 ? -3.633 3.167 -20.353 1.00 55.50 190 SER A O 1
ATOM 1377 N N . GLY A 1 191 ? -4.276 2.194 -18.430 1.00 53.78 191 GLY A N 1
ATOM 1378 C CA . GLY A 1 191 ? -5.638 1.924 -18.898 1.00 53.78 191 GLY A CA 1
ATOM 1379 C C . GLY A 1 191 ? -5.944 0.456 -19.231 1.00 53.78 191 GLY A C 1
ATOM 1380 O O . GLY A 1 191 ? -7.037 0.169 -19.727 1.00 53.78 191 GLY A O 1
ATOM 1381 N N . LYS A 1 192 ? -4.993 -0.473 -19.041 1.00 58.69 192 LYS A N 1
ATOM 1382 C CA . LYS A 1 192 ? -5.092 -1.869 -19.521 1.00 58.69 192 LYS A CA 1
ATOM 1383 C C . LYS A 1 192 ? -5.298 -2.937 -18.446 1.00 58.69 192 LYS A C 1
ATOM 1385 O O . LYS A 1 192 ? -5.366 -4.111 -18.792 1.00 58.69 192 LYS A O 1
ATOM 1390 N N . GLY A 1 193 ? -5.432 -2.582 -17.179 1.00 65.19 193 GLY A N 1
ATOM 1391 C CA . GLY A 1 193 ? -5.367 -3.581 -16.109 1.00 65.19 193 GLY A CA 1
ATOM 1392 C C . GLY A 1 193 ? -4.539 -3.058 -14.948 1.00 65.19 193 GLY A C 1
ATOM 1393 O O . GLY A 1 193 ? -3.842 -2.065 -15.113 1.00 65.19 193 GLY A O 1
ATOM 1394 N N . ALA A 1 194 ? -4.667 -3.684 -13.779 1.00 81.38 194 ALA A N 1
ATOM 1395 C CA . ALA A 1 194 ? -3.719 -3.437 -12.704 1.00 81.38 194 ALA A CA 1
ATOM 1396 C C . ALA A 1 194 ? -2.379 -4.057 -13.115 1.00 81.38 194 ALA A C 1
ATOM 1398 O O . ALA A 1 194 ? -2.356 -5.132 -13.718 1.00 81.38 194 ALA A O 1
ATOM 1399 N N . ASP A 1 195 ? -1.269 -3.413 -12.787 1.00 86.75 195 ASP A N 1
ATOM 1400 C CA . ASP A 1 195 ? 0.062 -3.981 -13.002 1.00 86.75 195 ASP A CA 1
ATOM 1401 C C . ASP A 1 195 ? 0.385 -5.060 -11.962 1.00 86.75 195 ASP A C 1
ATOM 1403 O O . ASP A 1 195 ? 1.170 -5.982 -12.219 1.00 86.75 195 ASP A O 1
ATOM 1407 N N . MET A 1 196 ? -0.254 -4.964 -10.793 1.00 91.06 196 MET A N 1
ATOM 1408 C CA . MET A 1 196 ? -0.089 -5.898 -9.689 1.00 91.06 196 MET A CA 1
ATOM 1409 C C . MET A 1 196 ? -1.369 -6.046 -8.867 1.00 91.06 196 MET A C 1
ATOM 1411 O O . MET A 1 196 ? -2.024 -5.061 -8.518 1.00 91.06 196 MET A O 1
ATOM 1415 N N . ASP A 1 197 ? -1.627 -7.279 -8.446 1.00 90.44 197 ASP A N 1
ATOM 1416 C CA . ASP A 1 197 ? -2.557 -7.612 -7.379 1.00 90.44 197 ASP A CA 1
ATOM 1417 C C . ASP A 1 197 ? -1.759 -8.029 -6.139 1.00 90.44 197 ASP A C 1
ATOM 1419 O O . ASP A 1 197 ? -0.751 -8.737 -6.226 1.00 90.44 197 ASP A O 1
ATOM 1423 N N . VAL A 1 198 ? -2.229 -7.629 -4.960 1.00 95.75 198 VAL A N 1
ATOM 1424 C CA . VAL A 1 198 ? -1.770 -8.186 -3.687 1.00 95.75 198 VAL A CA 1
ATOM 1425 C C . VAL A 1 198 ? -2.948 -8.753 -2.905 1.00 95.75 198 VAL A C 1
ATOM 1427 O O . VAL A 1 198 ? -3.934 -8.076 -2.599 1.00 95.75 198 VAL A O 1
ATOM 1430 N N . LEU A 1 199 ? -2.828 -10.033 -2.575 1.00 96.88 199 LEU A N 1
ATOM 1431 C CA . LEU A 1 199 ? -3.771 -10.813 -1.791 1.00 96.88 199 LEU A CA 1
ATOM 1432 C C . LEU A 1 199 ? -3.253 -10.900 -0.362 1.00 96.88 199 LEU A C 1
ATOM 1434 O O . LEU A 1 199 ? -2.265 -11.580 -0.108 1.00 96.88 199 LEU A O 1
ATOM 1438 N N . ILE A 1 200 ? -3.921 -10.244 0.582 1.00 98.31 200 ILE A N 1
ATOM 1439 C CA . ILE A 1 200 ? -3.521 -10.219 1.995 1.00 98.31 200 ILE A CA 1
ATOM 1440 C C . ILE A 1 200 ? -4.487 -11.085 2.800 1.00 98.31 200 ILE A C 1
ATOM 1442 O O . ILE A 1 200 ? -5.703 -10.890 2.730 1.00 98.31 200 ILE A O 1
ATOM 1446 N N . SER A 1 201 ? -3.959 -12.054 3.554 1.00 98.31 201 SER A N 1
ATOM 1447 C CA . SER A 1 201 ? -4.777 -13.029 4.284 1.00 98.31 201 SER A CA 1
ATOM 1448 C C . SER A 1 201 ? -5.791 -12.355 5.209 1.00 98.31 201 SER A C 1
ATOM 1450 O O . SER A 1 201 ? -5.449 -11.483 6.014 1.00 98.31 201 SER A O 1
ATOM 1452 N N . THR A 1 202 ? -7.048 -12.808 5.167 1.00 97.94 202 THR A N 1
ATOM 1453 C CA . THR A 1 202 ? -8.096 -12.276 6.052 1.00 97.94 202 THR A CA 1
ATOM 1454 C C . THR A 1 202 ? -7.844 -12.603 7.527 1.00 97.94 202 THR A C 1
ATOM 1456 O O . THR A 1 202 ? -8.417 -11.948 8.397 1.00 97.94 202 THR A O 1
ATOM 1459 N N . SER A 1 203 ? -6.990 -13.589 7.839 1.00 98.00 203 SER A N 1
ATOM 1460 C CA . SER A 1 203 ? -6.643 -13.958 9.223 1.00 98.00 203 SER A CA 1
ATOM 1461 C C . SER A 1 203 ? -5.987 -12.812 10.000 1.00 98.00 203 SER A C 1
ATOM 1463 O O . SER A 1 203 ? -6.226 -12.680 11.202 1.00 98.00 203 SER A O 1
ATOM 1465 N N . LEU A 1 204 ? -5.242 -11.941 9.311 1.00 98.19 204 LEU A N 1
ATOM 1466 C CA . LEU A 1 204 ? -4.600 -10.758 9.895 1.00 98.19 204 LEU A CA 1
ATOM 1467 C C . LEU A 1 204 ? -5.605 -9.728 10.428 1.00 98.19 204 LEU A C 1
ATOM 1469 O O . LEU A 1 204 ? -5.264 -8.902 11.267 1.00 98.19 204 LEU A O 1
ATOM 1473 N N . PHE A 1 205 ? -6.851 -9.792 9.961 1.00 98.00 205 PHE A N 1
ATOM 1474 C CA . PHE A 1 205 ? -7.934 -8.880 10.331 1.00 98.00 205 PHE A CA 1
ATOM 1475 C C . PHE A 1 205 ? -8.929 -9.531 11.304 1.00 98.00 205 PHE A C 1
ATOM 1477 O O . PHE A 1 205 ? -10.001 -8.981 11.564 1.00 98.00 205 PHE A O 1
ATOM 1484 N N . SER A 1 206 ? -8.610 -10.722 11.821 1.00 95.38 206 SER A N 1
ATOM 1485 C CA . SER A 1 206 ? -9.487 -11.444 12.742 1.00 95.38 206 SER A CA 1
ATOM 1486 C C . SER A 1 206 ? -9.755 -10.635 14.019 1.00 95.38 206 SER A C 1
ATOM 1488 O O . SER A 1 206 ? -8.868 -10.005 14.589 1.00 95.38 206 SER A O 1
ATOM 1490 N N . GLY A 1 207 ? -11.017 -10.619 14.455 1.00 95.44 207 GLY A N 1
ATOM 1491 C CA . GLY A 1 207 ? -11.457 -9.862 15.632 1.00 95.44 207 GLY A CA 1
ATOM 1492 C C . GLY A 1 207 ? -11.760 -8.379 15.386 1.00 95.44 207 GLY A C 1
ATOM 1493 O O . GLY A 1 207 ? -12.276 -7.725 16.289 1.00 95.44 207 GLY A O 1
ATOM 1494 N N . LEU A 1 208 ? -11.505 -7.849 14.185 1.00 97.25 208 LEU A N 1
ATOM 1495 C CA . LEU A 1 208 ? -11.916 -6.493 13.824 1.00 97.25 208 LEU A CA 1
ATOM 1496 C C . LEU A 1 208 ? -13.394 -6.439 13.420 1.00 97.25 208 LEU A C 1
ATOM 1498 O O . LEU A 1 208 ? -13.917 -7.340 12.763 1.00 97.25 208 LEU A O 1
ATOM 1502 N N . ALA A 1 209 ? -14.066 -5.348 13.787 1.00 96.44 209 ALA A N 1
ATOM 1503 C CA . ALA A 1 209 ? -15.428 -5.066 13.346 1.00 96.44 209 ALA A CA 1
ATOM 1504 C C . ALA A 1 209 ? -15.445 -4.568 11.889 1.00 96.44 209 ALA A C 1
ATOM 1506 O O . ALA A 1 209 ? -14.479 -3.960 11.427 1.00 96.44 209 ALA A O 1
ATOM 1507 N N . ALA A 1 210 ? -16.549 -4.777 11.167 1.00 95.94 210 ALA A N 1
ATOM 1508 C CA . ALA A 1 210 ? -16.676 -4.381 9.759 1.00 95.94 210 ALA A CA 1
ATOM 1509 C C . ALA A 1 210 ? -16.528 -2.860 9.525 1.00 95.94 210 ALA A C 1
ATOM 1511 O O . ALA A 1 210 ? -16.125 -2.428 8.447 1.00 95.94 210 ALA A O 1
ATOM 1512 N N . ASP A 1 211 ? -16.827 -2.039 10.527 1.00 96.50 211 ASP A N 1
ATOM 1513 C CA . ASP A 1 211 ? -16.648 -0.584 10.527 1.00 96.50 211 ASP A CA 1
ATOM 1514 C C . ASP A 1 211 ? -15.264 -0.139 11.038 1.00 96.50 211 ASP A C 1
ATOM 1516 O O . ASP A 1 211 ? -14.996 1.060 11.109 1.00 96.50 211 ASP A O 1
ATOM 1520 N N . SER A 1 212 ? -14.362 -1.078 11.354 1.00 98.06 212 SER A N 1
ATOM 1521 C CA . SER A 1 212 ? -12.972 -0.753 11.688 1.00 98.06 212 SER A CA 1
A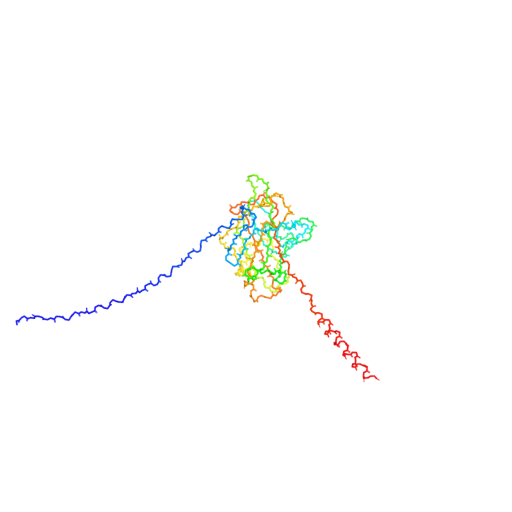TOM 1522 C C . SER A 1 212 ? -12.302 -0.125 10.475 1.00 98.06 212 SER A C 1
ATOM 1524 O O . SER A 1 212 ? -12.271 -0.717 9.392 1.00 98.06 212 SER A O 1
ATOM 1526 N N . ARG A 1 213 ? -11.787 1.088 10.656 1.00 98.31 213 ARG A N 1
ATOM 1527 C CA . ARG A 1 213 ? -11.157 1.886 9.613 1.00 98.31 213 ARG A CA 1
ATOM 1528 C C . ARG A 1 213 ? -9.690 1.508 9.481 1.00 98.31 213 ARG A C 1
ATOM 1530 O O . ARG A 1 213 ? -8.993 1.316 10.474 1.00 98.31 213 ARG A O 1
ATOM 1537 N N . LEU A 1 214 ? -9.234 1.397 8.244 1.00 98.62 214 LEU A N 1
ATOM 1538 C CA . LEU A 1 214 ? -7.901 0.947 7.888 1.00 98.62 214 LEU A CA 1
ATOM 1539 C C . LEU A 1 214 ? -7.118 2.089 7.246 1.00 98.62 214 LEU A C 1
ATOM 1541 O O . LEU A 1 214 ? -7.656 2.850 6.438 1.00 98.62 214 LEU A O 1
ATOM 1545 N N . VAL A 1 215 ? -5.843 2.185 7.617 1.00 98.62 215 VAL A N 1
ATOM 1546 C CA . VAL A 1 215 ? -4.871 3.090 6.997 1.00 98.62 215 VAL A CA 1
ATOM 1547 C C . VAL A 1 215 ? -3.872 2.251 6.219 1.00 98.62 215 VAL A C 1
ATOM 1549 O O . VAL A 1 215 ? -3.206 1.388 6.789 1.00 98.62 215 VAL A O 1
ATOM 1552 N N . PHE A 1 216 ? -3.775 2.508 4.924 1.00 98.62 216 PHE A N 1
ATOM 1553 C CA . PHE A 1 216 ? -2.883 1.832 3.994 1.00 98.62 216 PHE A CA 1
ATOM 1554 C C . PHE A 1 216 ? -1.731 2.769 3.643 1.00 98.62 216 PHE A C 1
ATOM 1556 O O . PHE A 1 216 ? -1.975 3.918 3.284 1.00 98.62 216 PHE A O 1
ATOM 1563 N N . ALA A 1 217 ? -0.494 2.301 3.760 1.00 98.56 217 ALA A N 1
ATOM 1564 C CA . ALA A 1 217 ? 0.712 3.087 3.527 1.00 98.56 217 ALA A CA 1
ATOM 1565 C C . ALA A 1 217 ? 1.629 2.391 2.523 1.00 98.56 217 ALA A C 1
ATOM 1567 O O . ALA A 1 217 ? 1.816 1.176 2.621 1.00 98.56 217 ALA A O 1
ATOM 1568 N N . SER A 1 218 ? 2.215 3.164 1.609 1.00 98.44 218 SER A N 1
ATOM 1569 C CA . SER A 1 218 ? 3.089 2.664 0.547 1.00 98.44 218 SER A CA 1
ATOM 1570 C C . SER A 1 218 ? 4.318 3.556 0.355 1.00 98.44 218 SER A C 1
ATOM 1572 O O . SER A 1 218 ? 4.233 4.771 0.550 1.00 98.44 218 SER A O 1
ATOM 1574 N N . THR A 1 219 ? 5.436 2.951 -0.050 1.00 98.56 219 THR A N 1
ATOM 1575 C CA . THR A 1 219 ? 6.629 3.642 -0.569 1.00 98.56 219 THR A CA 1
ATOM 1576 C C . THR A 1 219 ? 7.092 2.957 -1.839 1.00 98.56 219 THR A C 1
ATOM 1578 O O . THR A 1 219 ? 7.223 1.730 -1.845 1.00 98.56 219 THR A O 1
ATOM 1581 N N . PHE A 1 220 ? 7.411 3.750 -2.857 1.00 98.44 220 PHE A N 1
ATOM 1582 C CA . PHE A 1 220 ? 8.018 3.278 -4.091 1.00 98.44 220 PHE A CA 1
ATOM 1583 C C . PHE A 1 220 ? 9.355 3.962 -4.374 1.00 98.44 220 PHE A C 1
ATOM 1585 O O . PHE A 1 220 ? 9.600 5.081 -3.920 1.00 98.44 220 PHE A O 1
ATOM 1592 N N . GLY A 1 221 ? 10.203 3.315 -5.169 1.00 97.62 221 GLY A N 1
ATOM 1593 C CA . GLY A 1 221 ? 11.360 3.959 -5.785 1.00 97.62 221 GLY A CA 1
ATOM 1594 C C . GLY A 1 221 ? 12.689 3.863 -5.033 1.00 97.62 221 GLY A C 1
ATOM 1595 O O . GLY A 1 221 ? 13.636 4.545 -5.421 1.00 97.62 221 GLY A O 1
ATOM 1596 N N . ASN A 1 222 ? 12.805 3.066 -3.963 1.00 96.75 222 ASN A N 1
ATOM 1597 C CA . ASN A 1 222 ? 14.085 2.903 -3.258 1.00 96.75 222 ASN A CA 1
ATOM 1598 C C . ASN A 1 222 ? 15.047 1.963 -4.000 1.00 96.75 222 ASN A C 1
ATOM 1600 O O . ASN A 1 222 ? 16.249 2.229 -4.028 1.00 96.75 222 ASN A O 1
ATOM 1604 N N . ALA A 1 223 ? 14.546 0.858 -4.562 1.00 96.19 223 ALA A N 1
ATOM 1605 C CA . ALA A 1 223 ? 15.360 -0.108 -5.302 1.00 96.19 223 ALA A CA 1
ATOM 1606 C C . ALA A 1 223 ? 15.348 0.136 -6.820 1.00 96.19 223 ALA A C 1
ATOM 1608 O O . ALA A 1 223 ? 16.383 -0.034 -7.464 1.00 96.19 223 ALA A O 1
ATOM 1609 N N . ASP A 1 224 ? 14.217 0.570 -7.380 1.00 95.69 224 ASP A N 1
ATOM 1610 C CA . ASP A 1 224 ? 14.089 1.027 -8.765 1.00 95.69 224 ASP A CA 1
ATOM 1611 C C . ASP A 1 224 ? 13.238 2.316 -8.810 1.00 95.69 224 ASP A C 1
ATOM 1613 O O . ASP A 1 224 ? 12.040 2.234 -8.540 1.00 95.69 224 ASP A O 1
ATOM 1617 N N . PRO A 1 225 ? 13.829 3.495 -9.108 1.00 96.00 225 PRO A N 1
ATOM 1618 C CA . PRO A 1 225 ? 13.202 4.813 -8.928 1.00 96.00 225 PRO A CA 1
ATOM 1619 C C . PRO A 1 225 ? 11.837 5.005 -9.603 1.00 96.00 225 PRO A C 1
ATOM 1621 O O . PRO A 1 225 ? 11.674 4.567 -10.734 1.00 96.00 225 PRO A O 1
ATOM 1624 N N . SER A 1 226 ? 10.919 5.762 -8.998 1.00 94.38 226 SER A N 1
ATOM 1625 C CA . SER A 1 226 ? 9.757 6.324 -9.717 1.00 94.38 226 SER A CA 1
ATOM 1626 C C . SER A 1 226 ? 10.219 7.427 -10.673 1.00 94.38 226 SER A C 1
ATOM 1628 O O . SER A 1 226 ? 11.140 8.187 -10.341 1.00 94.38 226 SER A O 1
ATOM 1630 N N . GLN A 1 227 ? 9.628 7.520 -11.868 1.00 87.88 227 GLN A N 1
ATOM 1631 C CA . GLN A 1 227 ? 10.026 8.497 -12.889 1.00 87.88 227 GLN A CA 1
ATOM 1632 C C . GLN A 1 227 ? 8.874 9.159 -13.652 1.00 87.88 227 GLN A C 1
ATOM 1634 O O . GLN A 1 227 ? 9.160 9.946 -14.564 1.00 87.88 227 GLN A O 1
ATOM 1639 N N . ALA A 1 228 ? 7.605 8.881 -13.340 1.00 80.00 228 ALA A N 1
ATOM 1640 C CA . ALA A 1 228 ? 6.514 9.481 -14.109 1.00 80.00 228 ALA A CA 1
ATOM 1641 C C . ALA A 1 228 ? 5.233 9.835 -13.332 1.00 80.00 228 ALA A C 1
ATOM 1643 O O . ALA A 1 228 ? 5.188 10.872 -12.670 1.00 80.00 228 ALA A O 1
ATOM 1644 N N . GLY A 1 229 ? 4.144 9.129 -13.636 1.00 85.81 229 GLY A N 1
ATOM 1645 C CA . GLY A 1 229 ? 2.764 9.540 -13.424 1.00 85.81 229 GLY A CA 1
ATOM 1646 C C . GLY A 1 229 ? 2.294 9.338 -11.994 1.00 85.81 229 GLY A C 1
ATOM 1647 O O . GLY A 1 229 ? 3.001 9.697 -11.071 1.00 85.81 229 GLY A O 1
ATOM 1648 N N . PHE A 1 230 ? 1.053 8.893 -11.829 1.00 88.25 230 PHE A N 1
ATOM 1649 C CA . PHE A 1 230 ? 0.509 8.567 -10.518 1.00 88.25 230 PHE A CA 1
ATOM 1650 C C . PHE A 1 230 ? 0.418 7.056 -10.352 1.00 88.25 230 PHE A C 1
ATOM 1652 O O . PHE A 1 230 ? -0.038 6.366 -11.264 1.00 88.25 230 PHE A O 1
A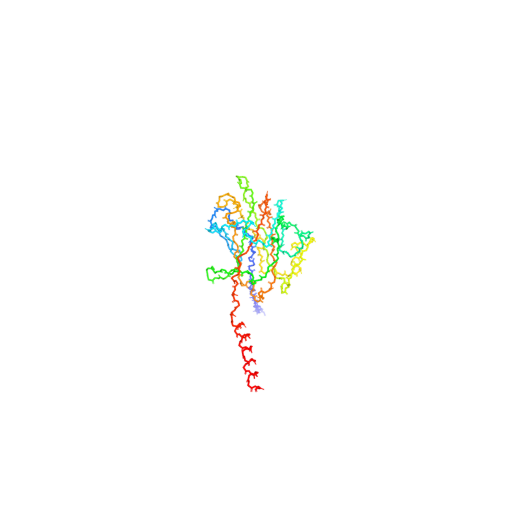TOM 1659 N N . GLU A 1 231 ? 0.763 6.587 -9.166 1.00 91.56 231 GLU A N 1
ATOM 1660 C CA . GLU A 1 231 ? 0.626 5.219 -8.706 1.00 91.56 231 GLU A CA 1
ATOM 1661 C C . GLU A 1 231 ? -0.661 5.137 -7.887 1.00 91.56 231 GLU A C 1
ATOM 1663 O O . GLU A 1 231 ? -0.836 5.831 -6.877 1.00 91.56 231 GLU A O 1
ATOM 1668 N N . GLU A 1 232 ? -1.599 4.310 -8.340 1.00 91.31 232 GLU A N 1
ATOM 1669 C CA . GLU A 1 232 ? -2.972 4.290 -7.849 1.00 91.31 232 GLU A CA 1
ATOM 1670 C C . GLU A 1 232 ? -3.306 2.939 -7.212 1.00 91.31 232 GLU A C 1
ATOM 1672 O O . GLU A 1 232 ? -3.318 1.893 -7.863 1.00 91.31 232 GLU A O 1
ATOM 1677 N N . TRP A 1 233 ? -3.642 2.969 -5.921 1.00 93.88 233 TRP A N 1
ATOM 1678 C CA . TRP A 1 233 ? -4.125 1.802 -5.194 1.00 93.88 233 TRP A CA 1
ATOM 1679 C C . TRP A 1 233 ? -5.645 1.777 -5.116 1.00 93.88 233 TRP A C 1
ATOM 1681 O O . TRP A 1 233 ? -6.291 2.747 -4.705 1.00 93.88 233 TRP A O 1
ATOM 1691 N N . PHE A 1 234 ? -6.223 0.618 -5.407 1.00 91.50 234 PHE A N 1
ATOM 1692 C CA . PHE A 1 234 ? -7.647 0.340 -5.241 1.00 91.50 234 PHE A CA 1
ATOM 1693 C C . PHE A 1 234 ? -7.858 -1.080 -4.709 1.00 91.50 234 PHE A C 1
ATOM 1695 O O . PHE A 1 234 ? -6.918 -1.849 -4.534 1.00 91.50 234 PHE A O 1
ATOM 1702 N N . PHE A 1 235 ? -9.092 -1.430 -4.354 1.00 92.75 235 PHE A N 1
ATOM 1703 C CA . PHE A 1 235 ? -9.398 -2.747 -3.797 1.00 92.75 235 PHE A CA 1
ATOM 1704 C C . PHE A 1 235 ? -10.645 -3.350 -4.417 1.00 92.75 235 PHE A C 1
ATOM 1706 O O . PHE A 1 235 ? -11.542 -2.652 -4.903 1.00 92.75 235 PHE A O 1
ATOM 1713 N N . ARG A 1 236 ? -10.737 -4.676 -4.329 1.00 90.94 236 ARG A N 1
ATOM 1714 C CA . ARG A 1 236 ? -11.968 -5.387 -4.653 1.00 90.94 236 ARG A CA 1
ATOM 1715 C C . ARG A 1 236 ? -13.025 -5.006 -3.627 1.00 90.94 236 ARG A C 1
ATOM 1717 O O . ARG A 1 236 ? -12.843 -5.255 -2.439 1.00 90.94 236 ARG A O 1
ATOM 1724 N N . LYS A 1 237 ? -14.138 -4.421 -4.067 1.00 90.12 237 LYS A N 1
ATOM 1725 C CA . LYS A 1 237 ? -15.246 -4.079 -3.166 1.00 90.12 237 LYS A CA 1
ATOM 1726 C C . LYS A 1 237 ? -15.978 -5.338 -2.701 1.00 90.12 237 LYS A C 1
ATOM 1728 O O . LYS A 1 237 ? -16.217 -6.256 -3.490 1.00 90.12 237 LYS A O 1
ATOM 1733 N N . GLY A 1 238 ? -16.359 -5.363 -1.428 1.00 83.12 238 GLY A N 1
ATOM 1734 C CA . GLY A 1 238 ? -17.290 -6.351 -0.897 1.00 83.12 238 GLY A CA 1
ATOM 1735 C C . GLY A 1 238 ? -18.622 -6.275 -1.642 1.00 83.12 238 GLY A C 1
ATOM 1736 O O . GLY A 1 238 ? -19.077 -5.192 -2.014 1.00 83.12 238 GLY A O 1
ATOM 1737 N N . GLN A 1 239 ? -19.255 -7.423 -1.881 1.00 69.88 239 GLN A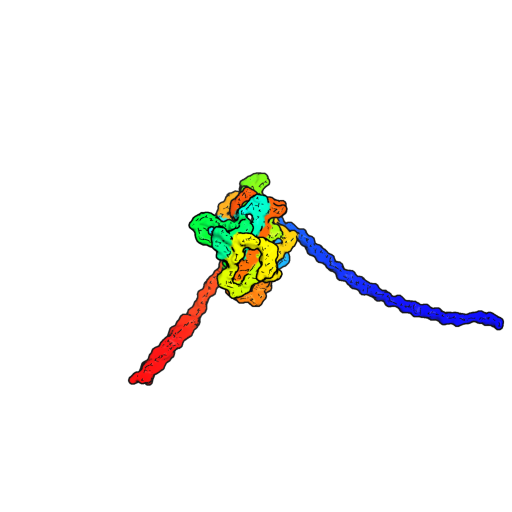 N 1
ATOM 1738 C CA . GLN A 1 239 ? -20.645 -7.424 -2.328 1.00 69.88 239 GLN A CA 1
ATOM 1739 C C . GLN A 1 239 ? -21.473 -6.821 -1.194 1.00 69.88 239 GLN A C 1
ATOM 1741 O O . GLN A 1 239 ? -21.432 -7.334 -0.075 1.00 69.88 239 GLN A O 1
ATOM 1746 N N . ALA A 1 240 ? -22.199 -5.732 -1.458 1.00 54.56 240 ALA A N 1
ATOM 1747 C CA . ALA A 1 240 ? -23.199 -5.254 -0.518 1.00 54.56 240 ALA A CA 1
ATOM 1748 C C . ALA A 1 240 ? -24.208 -6.390 -0.345 1.00 54.56 240 ALA A C 1
ATOM 1750 O O . ALA A 1 240 ? -24.979 -6.671 -1.260 1.00 54.56 240 ALA A O 1
ATOM 1751 N N . VAL A 1 241 ? -24.157 -7.099 0.783 1.00 48.09 241 VAL A N 1
ATOM 1752 C CA . VAL A 1 241 ? -25.210 -8.049 1.131 1.00 48.09 241 VAL A CA 1
ATOM 1753 C C . VAL A 1 241 ? -26.463 -7.192 1.291 1.00 48.09 241 VAL A C 1
ATOM 1755 O O . VAL A 1 241 ? -26.461 -6.330 2.174 1.00 48.09 241 VAL A O 1
ATOM 1758 N N . PRO A 1 242 ? -27.498 -7.343 0.440 1.00 40.53 242 PRO A N 1
ATOM 1759 C CA . PRO A 1 242 ? -28.742 -6.622 0.648 1.00 40.53 242 PRO A CA 1
ATOM 1760 C C . PRO A 1 242 ? -29.203 -6.945 2.061 1.00 40.53 242 PRO A C 1
ATOM 1762 O O . PRO A 1 242 ? -29.230 -8.126 2.424 1.00 40.53 242 PRO A O 1
ATOM 1765 N N . GLU A 1 243 ? -29.503 -5.922 2.866 1.00 49.25 243 GLU A N 1
ATOM 1766 C CA . GLU A 1 243 ? -30.062 -6.149 4.195 1.00 49.25 243 GLU A CA 1
ATOM 1767 C C . GLU A 1 243 ? -31.189 -7.173 4.043 1.00 49.25 243 GLU A C 1
ATOM 1769 O O . GLU A 1 243 ? -32.059 -6.985 3.179 1.00 49.25 243 GLU A O 1
ATOM 1774 N N . PRO A 1 244 ? -31.159 -8.301 4.776 1.00 48.38 244 PRO A N 1
ATOM 1775 C CA . PRO A 1 244 ? -32.188 -9.297 4.596 1.00 48.38 244 PRO A CA 1
ATOM 1776 C C . PRO A 1 244 ? -33.516 -8.593 4.873 1.00 48.38 244 PRO A C 1
ATOM 1778 O O . PRO A 1 244 ? -33.704 -7.973 5.923 1.00 48.38 244 PRO A O 1
ATOM 1781 N N . GLY A 1 245 ? -34.440 -8.656 3.908 1.00 54.12 245 GLY A N 1
ATOM 1782 C CA . GLY A 1 245 ? -35.746 -7.989 3.980 1.00 54.12 245 GLY A CA 1
ATOM 1783 C C . GLY A 1 245 ? -36.581 -8.383 5.207 1.00 54.12 245 GLY A C 1
ATOM 1784 O O . GLY A 1 245 ? -37.674 -7.861 5.402 1.00 54.12 245 GLY A O 1
ATOM 1785 N N . SER A 1 246 ? -36.071 -9.274 6.063 1.00 61.69 246 SER A N 1
ATOM 1786 C CA . SER A 1 246 ? -36.533 -9.539 7.418 1.00 61.69 246 SER A CA 1
ATOM 1787 C C . SER A 1 246 ? -36.594 -8.289 8.303 1.00 61.69 246 SER A C 1
ATOM 1789 O O . SER A 1 246 ? -37.511 -8.229 9.113 1.00 61.69 246 SER A O 1
ATOM 1791 N N . ILE A 1 247 ? -35.736 -7.269 8.146 1.00 62.78 247 ILE A N 1
ATOM 1792 C CA . ILE A 1 247 ? -35.883 -6.005 8.908 1.00 62.78 247 ILE A CA 1
ATOM 1793 C C . ILE A 1 247 ? -37.131 -5.239 8.442 1.00 62.78 247 ILE A C 1
ATOM 1795 O O . ILE A 1 247 ? -37.932 -4.784 9.264 1.00 62.78 247 ILE A O 1
ATOM 1799 N N . SER A 1 248 ? -37.366 -5.170 7.130 1.00 61.72 248 SER A N 1
ATOM 1800 C CA . SER A 1 248 ? -38.583 -4.575 6.565 1.00 61.72 248 SER A CA 1
ATOM 1801 C C . SER A 1 248 ? -39.837 -5.379 6.935 1.00 61.72 248 SER A C 1
ATOM 1803 O O . SER A 1 248 ? -40.857 -4.795 7.287 1.00 61.72 248 SER A O 1
ATOM 1805 N N . LEU A 1 249 ? -39.764 -6.713 6.932 1.00 62.97 249 LEU A N 1
ATOM 1806 C CA . LEU A 1 249 ? -40.849 -7.607 7.357 1.00 62.97 249 LEU A CA 1
ATOM 1807 C C . LEU A 1 249 ? -41.122 -7.532 8.865 1.00 62.97 249 LEU A C 1
ATOM 1809 O O . LEU A 1 249 ? -42.279 -7.609 9.267 1.00 62.97 249 LEU A O 1
ATOM 1813 N N . LEU A 1 250 ? -40.098 -7.336 9.698 1.00 70.00 250 LEU A N 1
ATOM 1814 C CA . LEU A 1 250 ? -40.257 -7.122 11.137 1.00 70.00 250 LEU A CA 1
ATOM 1815 C C . LEU A 1 250 ? -40.921 -5.765 11.412 1.00 70.00 250 LEU A C 1
ATOM 1817 O O . LEU A 1 250 ? -41.860 -5.692 12.205 1.00 70.00 250 LEU A O 1
ATOM 1821 N N . GLY A 1 25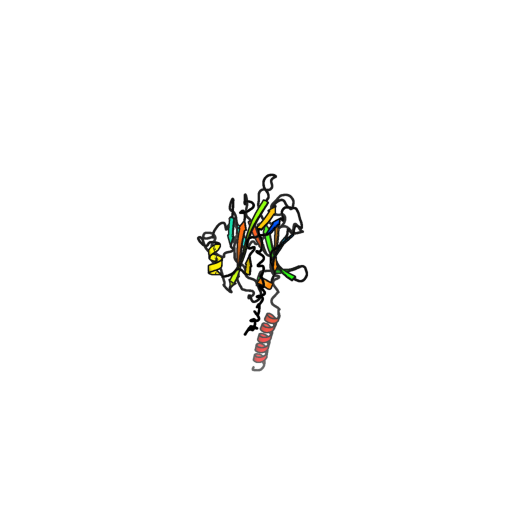1 ? -40.501 -4.710 10.704 1.00 68.38 251 GLY A N 1
ATOM 1822 C CA . GLY A 1 251 ? -41.119 -3.383 10.779 1.00 68.38 251 GLY A CA 1
ATOM 1823 C C . GLY A 1 251 ? -42.581 -3.378 10.316 1.00 68.38 251 GLY A C 1
ATOM 1824 O O . GLY A 1 251 ? -43.455 -2.861 11.014 1.00 68.38 251 GLY A O 1
ATOM 1825 N N . LEU A 1 252 ? -42.876 -4.023 9.183 1.00 69.06 252 LEU A N 1
ATOM 1826 C CA . LEU A 1 252 ? -44.240 -4.173 8.667 1.00 69.06 252 LEU A CA 1
ATOM 1827 C C . LEU A 1 252 ? -45.099 -5.091 9.551 1.00 69.06 252 LEU A C 1
ATOM 1829 O O . LEU A 1 252 ? -46.272 -4.801 9.783 1.00 69.06 252 LEU A O 1
ATOM 1833 N N . GLY A 1 253 ? -44.523 -6.166 10.094 1.00 72.31 253 GLY A N 1
ATOM 1834 C CA . GLY A 1 253 ? -45.201 -7.092 11.001 1.00 72.31 253 GLY A CA 1
ATOM 1835 C C . GLY A 1 253 ? -45.611 -6.432 12.320 1.00 72.31 253 GLY A C 1
ATOM 1836 O O . GLY A 1 253 ? -46.749 -6.588 12.766 1.00 72.31 253 GLY A O 1
ATOM 1837 N N . LEU A 1 254 ? -44.728 -5.622 12.912 1.00 75.69 254 LEU A N 1
ATOM 1838 C CA . LEU A 1 254 ? -45.026 -4.843 14.119 1.00 75.69 254 LEU A CA 1
ATOM 1839 C C . LEU A 1 254 ? -46.095 -3.770 13.860 1.00 75.69 254 LEU A C 1
ATOM 1841 O O . LEU A 1 254 ? -47.021 -3.622 14.661 1.00 75.69 254 LEU A O 1
ATOM 1845 N N . ALA A 1 255 ? -46.033 -3.074 12.721 1.00 74.94 255 ALA A N 1
ATOM 1846 C CA . ALA A 1 255 ? -47.065 -2.115 12.323 1.00 74.94 255 ALA A CA 1
ATOM 1847 C C . ALA A 1 255 ? -48.437 -2.790 12.107 1.00 74.94 255 ALA A C 1
ATOM 1849 O O . ALA A 1 255 ? -49.465 -2.275 12.559 1.00 74.94 255 ALA A O 1
ATOM 1850 N N . GLY A 1 256 ? -48.455 -3.978 11.492 1.00 73.44 256 GLY A N 1
ATOM 1851 C CA . GLY A 1 256 ? -49.657 -4.794 11.309 1.00 73.44 256 GLY A CA 1
ATOM 1852 C C . GLY A 1 256 ? -50.294 -5.236 12.631 1.00 73.44 256 GLY A C 1
ATOM 1853 O O . GLY A 1 256 ? -51.513 -5.139 12.792 1.00 73.44 256 GLY A O 1
ATOM 1854 N N . LEU A 1 257 ? -49.485 -5.641 13.616 1.00 77.31 257 LEU A N 1
ATOM 1855 C CA . LEU A 1 257 ? -49.958 -6.012 14.957 1.00 77.31 257 LEU A CA 1
ATOM 1856 C C . LEU A 1 257 ? -50.566 -4.822 15.718 1.00 77.31 257 LEU A C 1
ATOM 1858 O O . LEU A 1 257 ? -51.601 -4.969 16.375 1.00 77.31 257 LEU A O 1
ATOM 1862 N N . VAL A 1 258 ? -49.978 -3.628 15.598 1.00 77.06 258 VAL A N 1
ATOM 1863 C CA . VAL A 1 258 ? -50.525 -2.395 16.193 1.00 77.06 258 VAL A CA 1
ATOM 1864 C C . VAL A 1 258 ? -51.860 -2.010 15.545 1.00 77.06 258 VAL A C 1
ATOM 1866 O O . VAL A 1 258 ? -52.816 -1.678 16.253 1.00 77.06 258 VAL A O 1
ATOM 1869 N N . ALA A 1 259 ? -51.964 -2.100 14.217 1.00 70.81 259 ALA A N 1
ATOM 1870 C CA . ALA A 1 259 ? -53.203 -1.821 13.491 1.00 70.81 259 ALA A CA 1
ATOM 1871 C C . ALA A 1 259 ? -54.323 -2.819 13.843 1.00 70.81 259 ALA A C 1
ATOM 1873 O O . ALA A 1 259 ? -55.468 -2.416 14.062 1.00 70.81 259 ALA A O 1
ATOM 1874 N N . ALA A 1 260 ? -53.993 -4.109 13.967 1.00 71.81 260 ALA A N 1
ATOM 1875 C CA . ALA A 1 260 ? -54.938 -5.148 14.371 1.00 71.81 260 ALA A CA 1
ATOM 1876 C C . ALA A 1 260 ? -55.437 -4.961 15.814 1.00 71.81 260 ALA A C 1
ATOM 1878 O O . ALA A 1 260 ? -56.618 -5.173 16.093 1.00 71.81 260 ALA A O 1
ATOM 1879 N N . ARG A 1 261 ? -54.567 -4.511 16.730 1.00 73.00 261 ARG A N 1
ATOM 1880 C CA . ARG A 1 261 ? -54.937 -4.239 18.127 1.00 73.00 261 ARG A CA 1
ATOM 1881 C C . ARG A 1 261 ? -55.894 -3.052 18.255 1.00 73.00 261 ARG A C 1
ATOM 1883 O O . ARG A 1 261 ? -56.853 -3.148 19.011 1.00 73.00 261 ARG A O 1
ATOM 1890 N N . ARG A 1 262 ? -55.690 -1.978 17.480 1.00 69.25 262 ARG A N 1
ATOM 1891 C CA . ARG A 1 262 ? -56.573 -0.793 17.487 1.00 69.25 262 ARG A CA 1
ATOM 1892 C C . ARG A 1 262 ? -57.989 -1.081 16.979 1.00 69.25 262 ARG A C 1
ATOM 1894 O O . ARG A 1 262 ? -58.927 -0.456 17.454 1.00 69.25 262 ARG A O 1
ATOM 1901 N N . ARG A 1 263 ? -58.156 -2.041 16.061 1.00 64.38 263 ARG A N 1
ATOM 1902 C CA . ARG A 1 263 ? -59.476 -2.447 15.536 1.00 64.38 263 ARG A CA 1
ATOM 1903 C C . ARG A 1 263 ? -60.303 -3.310 16.492 1.00 64.38 263 ARG A C 1
ATOM 1905 O O . ARG A 1 263 ? -61.481 -3.493 16.237 1.00 64.38 263 ARG A O 1
ATOM 1912 N N . ARG A 1 264 ? -59.705 -3.870 17.549 1.00 57.91 264 ARG A N 1
ATOM 1913 C CA . ARG A 1 264 ? -60.424 -4.674 18.559 1.00 57.91 264 ARG A CA 1
ATOM 1914 C C . ARG A 1 264 ? -60.896 -3.862 19.766 1.00 57.91 264 ARG A C 1
ATOM 1916 O O . ARG A 1 264 ? -61.634 -4.388 20.587 1.00 57.91 264 ARG A O 1
ATOM 1923 N N . THR A 1 265 ? -60.422 -2.627 19.904 1.00 58.06 265 THR A N 1
ATOM 1924 C CA . THR A 1 265 ? -60.735 -1.729 21.027 1.00 58.06 265 THR A CA 1
ATOM 1925 C C . THR A 1 265 ? -61.682 -0.587 20.645 1.00 58.06 265 THR A C 1
ATOM 1927 O O . THR A 1 265 ? -61.881 0.313 21.454 1.00 58.06 265 THR A O 1
ATOM 1930 N N . ALA A 1 266 ? -62.229 -0.610 19.428 1.00 49.78 266 ALA A N 1
ATOM 1931 C CA . ALA A 1 266 ? -63.320 0.241 18.956 1.00 49.78 266 ALA A CA 1
ATOM 1932 C C . ALA A 1 266 ? -64.528 -0.651 18.659 1.00 49.78 266 ALA A C 1
ATOM 1934 O O . ALA A 1 266 ? -65.662 -0.191 18.903 1.00 49.78 266 ALA A O 1
#

Radius of gyration: 28.05 Å; Cα contacts (8 Å, |Δi|>4): 558; chains: 1; bounding box: 120×71×81 Å

Foldseek 3Di:
DDDDDDDDDDDDDPDDPDPPPPPDDDDAAEQEAAPAAFRWDDQPQKIKHFDNAQDWDDPVRFQFAWKFDDPQKIKAKAFPADQVWGETRTHDPPDDPHNHHWDFQQFFAWDADPNFIWTKKFKAADADPDPVDFKKKWQKKFKFWQALDPGGHDGYPDDPVCRCVRGNHTLDISPRYMYMFGNCNPHDDGGGHGSMMMTGTCVSVPPGDRSGIMMIITMMNPVNTGDDDMMTMHTDTHDPPPDPCVVVVVVVVVVVVVVVVVVVVD